Protein AF-A0A819T288-F1 (afdb_monomer)

pLDDT: mean 83.58, std 16.99, range [37.66, 98.81]

Solvent-accessible surface area (backbone atoms only — not comparable to full-atom values): 17206 Å² total; per-residue (Å²): 143,82,81,86,79,80,58,72,67,62,56,54,52,53,54,52,52,58,58,55,61,63,71,63,67,67,74,59,38,59,56,54,31,31,38,20,27,45,72,37,27,33,70,56,24,42,56,50,35,44,75,40,56,23,21,17,42,27,29,24,34,26,54,44,95,80,30,41,81,60,32,18,32,74,36,84,85,49,68,33,71,72,62,78,62,86,74,23,45,34,66,39,55,23,77,36,36,34,50,55,84,56,18,39,30,54,46,62,66,47,40,34,49,58,19,66,49,79,59,47,19,34,39,35,39,40,35,63,70,59,58,88,53,52,90,41,28,35,57,18,16,31,40,52,42,56,48,39,51,64,35,20,46,72,51,61,39,69,33,37,34,34,50,31,32,47,48,74,84,40,43,53,22,56,54,18,24,53,62,38,30,74,73,40,98,59,33,92,32,62,44,76,52,69,79,56,58,80,89,67,56,89,79,69,66,100,61,88,72,59,86,49,66,47,75,79,50,75,46,70,70,58,48,51,52,44,49,72,73,58,46,36,26,40,30,14,45,29,38,50,56,51,44,50,52,41,52,74,65,66,40,42,71,37,39,55,85,55,76,61,56,87,43,32,35,37,44,60,53,98,69,23,25,36,53,69,35,36,21,31,62,48,20,11,28,21,32,39,57,37,8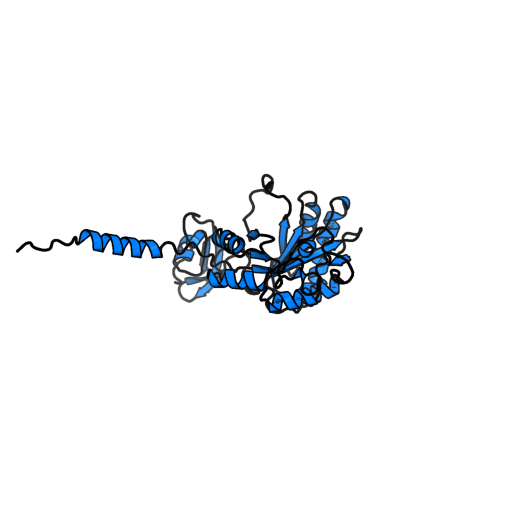4,94,69,74,39,43,47,53,40,73,37,78,36,64,66,87,40,65,40,14,53,32,20,45,63,46,68,70,24,36,59,55,23,69,35,48,70,55,44,107

Sequence (330 aa):
MRHQQLNIVTFLWFSIQLLLMNELEAAKTKDPFYVIAHMANNHETLDWAVSQGANGIESDFQFNNDGYPSVIEHGWPCDCSVNTYKDSICRHGLDRKCSGPKARNDPTAHVRHVAQLKGVALFIIDSKIKAKLGNRLVKAGKKIISFLDKNLFKYGYKGKVIIGCSKVDTFEYIKGAVIAANNSANKDHYFFTFDGEGDDYKNIINGEHGMTYIWTLDKESSMKDYINRGVQGTITNRIALAKRVAVSMGVSMANVSTPPVDKCDCDCHKGGCTISWPAPSKKACKCRYKDLMWTCEASLVDCDVSLPKCLNPDASKEAYQLGQGDCDGY

Organism: NCBI:txid433720

Mean predicted aligned error: 12.44 Å

Nearest PDB structures (foldseek):
  3rlh-assembly1_A  TM=7.949E-01  e=1.568E-13  Loxosceles intermedia
  4rw5-assembly1_A  TM=7.942E-01  e=5.453E-13  Loxosceles intermedia
  3ch0-assembly1_A  TM=6.670E-01  e=1.399E-03  Cytophaga hutchinsonii ATCC 33406
  5mac-assembly1_A  TM=5.278E-01  e=1.841E+00  Methanococcoides burtonii

InterPro domains:
  IPR017946 PLC-like phosphodiesterase, TIM beta/alpha-barrel domain superfamily [G3DSA:3.20.20.190] (29-203)
  IPR017946 PLC-like phosphodiesterase, TIM beta/alpha-barrel domain superfamily [G3DSA:3.20.20.190] (204-265)
  IPR017946 PLC-like phosphodiesterase, TIM beta/alpha-barrel domain superfamily [SSF51695] (34-245)

Secondary structure (DSSP, 8-state):
-------HHHHHHHHHHHHHTTTT------SPBEEEETT--SHHHHHHHHHTT-SEEEEEEEE-TTS-EEEE---SS-GGGT---TTSGGGTTSTT-SSSTTT-B-HHHHHHHHHH-TT--EEEEEE---GGGGGGHHHHHHHHHHHHHHHTGGGT--SEEEEEES-GGGHHHHHHHHHHHTTSTTGGGEEEEE-S-TT--TTS-S------EE-----HHHHHHHHHTT-SEEEES-HHHHHHHHHHTTPPBP-TTPPPTT--EEEEETTEEEEEEPPPTTEEEEEEEETTTTEEEEEEEE--TTSHHHHS--SSHHHHHHHT---TT-

Structure (mmCIF, N/CA/C/O backbone):
data_AF-A0A819T288-F1
#
_entry.id   AF-A0A819T288-F1
#
loop_
_atom_site.group_PDB
_atom_site.id
_atom_site.type_symbol
_atom_site.label_atom_id
_atom_site.label_alt_id
_atom_site.label_comp_id
_atom_site.label_asym_id
_atom_site.label_entity_id
_atom_site.label_seq_id
_atom_site.pdbx_PDB_ins_code
_atom_site.Cartn_x
_atom_site.Cartn_y
_atom_site.Cartn_z
_atom_site.occupancy
_atom_site.B_iso_or_equiv
_atom_site.auth_seq_id
_atom_site.auth_comp_id
_atom_site.auth_asym_id
_atom_site.auth_atom_id
_atom_site.pdbx_PDB_model_num
ATOM 1 N N . MET A 1 1 ? -6.954 -13.898 75.882 1.00 40.91 1 MET A N 1
ATOM 2 C CA . MET A 1 1 ? -7.910 -13.007 75.191 1.00 40.91 1 MET A CA 1
ATOM 3 C C . MET A 1 1 ? -7.171 -11.767 74.697 1.00 40.91 1 MET A C 1
ATOM 5 O O . MET A 1 1 ? -6.941 -10.852 75.473 1.00 40.91 1 MET A O 1
ATOM 9 N N . ARG A 1 2 ? -6.723 -11.756 73.438 1.00 37.66 2 ARG A N 1
ATOM 10 C CA . ARG A 1 2 ? -6.282 -10.541 72.736 1.00 37.66 2 ARG A CA 1
ATOM 11 C C . ARG A 1 2 ? -7.004 -10.553 71.398 1.00 37.66 2 ARG A C 1
ATOM 13 O O . ARG A 1 2 ? -6.753 -11.424 70.572 1.00 37.66 2 ARG A O 1
ATOM 20 N N . HIS A 1 3 ? -7.998 -9.680 71.295 1.00 40.97 3 HIS A N 1
ATOM 21 C CA . HIS A 1 3 ? -8.909 -9.606 70.169 1.00 40.97 3 HIS A CA 1
ATOM 22 C C . HIS A 1 3 ? -8.190 -9.159 68.899 1.00 40.97 3 HIS A C 1
ATOM 24 O O . HIS A 1 3 ? -7.376 -8.237 68.907 1.00 40.97 3 HIS A O 1
ATOM 30 N N . GLN A 1 4 ? -8.555 -9.842 67.820 1.00 48.66 4 GLN A N 1
ATOM 31 C CA . GLN A 1 4 ? -8.340 -9.467 66.435 1.00 48.66 4 GLN A CA 1
ATOM 32 C C . GLN A 1 4 ? -8.847 -8.040 66.186 1.00 48.66 4 GLN A C 1
ATOM 34 O O . GLN A 1 4 ? -10.040 -7.772 66.289 1.00 48.66 4 GLN A O 1
ATOM 39 N N . GLN A 1 5 ? -7.948 -7.150 65.784 1.00 47.88 5 GLN A N 1
ATOM 40 C CA . GLN A 1 5 ? -8.282 -6.048 64.887 1.00 47.88 5 GLN A CA 1
ATOM 41 C C . GLN A 1 5 ? -7.414 -6.216 63.644 1.00 47.88 5 GLN A C 1
ATOM 43 O O . GLN A 1 5 ? -6.392 -5.559 63.469 1.00 47.88 5 GLN A O 1
ATOM 48 N N . LEU A 1 6 ? -7.788 -7.185 62.803 1.00 43.25 6 LEU A N 1
ATOM 49 C CA . LEU A 1 6 ? -7.248 -7.267 61.453 1.00 43.25 6 LEU A CA 1
ATOM 50 C C . LEU A 1 6 ? -7.982 -6.224 60.601 1.00 43.25 6 LEU A C 1
ATOM 52 O O . LEU A 1 6 ? -9.108 -6.422 60.159 1.00 43.25 6 LEU A O 1
ATOM 56 N N . ASN A 1 7 ? -7.326 -5.075 60.490 1.00 47.00 7 ASN A N 1
ATOM 57 C CA . ASN A 1 7 ? -7.478 -3.992 59.526 1.00 47.00 7 ASN A CA 1
ATOM 58 C C . ASN A 1 7 ? -8.480 -4.209 58.368 1.00 47.00 7 ASN A C 1
ATOM 60 O O . ASN A 1 7 ? -8.134 -4.717 57.303 1.00 47.00 7 ASN A O 1
ATOM 64 N N . ILE A 1 8 ? -9.681 -3.645 58.520 1.00 52.22 8 ILE A N 1
ATOM 65 C CA . ILE A 1 8 ? -10.629 -3.381 57.418 1.00 52.22 8 ILE A CA 1
ATOM 66 C C . ILE A 1 8 ? -9.999 -2.457 56.348 1.00 52.22 8 ILE A C 1
ATOM 68 O O . ILE A 1 8 ? -10.344 -2.519 55.171 1.00 52.22 8 ILE A O 1
ATOM 72 N N . VAL A 1 9 ? -9.002 -1.652 56.731 1.00 51.84 9 VAL A N 1
ATOM 73 C CA . VAL A 1 9 ? -8.308 -0.704 55.843 1.00 51.84 9 VAL A CA 1
ATOM 74 C C . VAL A 1 9 ? -7.440 -1.406 54.788 1.00 51.84 9 VAL A C 1
ATOM 76 O O . VAL A 1 9 ? -7.328 -0.914 53.669 1.00 51.84 9 VAL A O 1
ATOM 79 N N . THR A 1 10 ? -6.868 -2.580 55.083 1.00 49.25 10 THR A N 1
ATOM 80 C CA . THR A 1 10 ? -5.981 -3.282 54.133 1.00 49.25 10 THR A CA 1
ATOM 81 C C . THR A 1 10 ? -6.757 -4.018 53.041 1.00 49.25 10 THR A C 1
ATOM 83 O O . THR A 1 10 ? -6.265 -4.140 51.922 1.00 49.25 10 THR A O 1
ATOM 86 N N . PHE A 1 11 ? -7.987 -4.457 53.332 1.00 48.59 11 PHE A N 1
ATOM 87 C CA . PHE A 1 11 ? -8.861 -5.086 52.338 1.00 48.59 11 PHE A CA 1
ATOM 88 C C . PHE A 1 11 ? -9.432 -4.067 51.347 1.00 48.59 11 PHE A C 1
ATOM 90 O O . PHE A 1 11 ? -9.422 -4.337 50.149 1.00 48.59 11 PHE A O 1
ATOM 97 N N . LEU A 1 12 ? -9.837 -2.876 51.813 1.00 44.94 12 LEU A N 1
ATOM 98 C CA . LEU A 1 12 ? -10.323 -1.814 50.922 1.00 44.94 12 LEU A CA 1
ATOM 99 C C . LEU A 1 12 ? -9.237 -1.307 49.961 1.00 44.94 12 LEU A C 1
ATOM 101 O O . LEU A 1 12 ? -9.535 -1.061 48.793 1.00 44.94 12 LEU A O 1
ATOM 105 N N . TRP A 1 13 ? -7.982 -1.221 50.414 1.00 44.38 13 TRP A N 1
ATOM 106 C CA . TRP A 1 13 ? -6.851 -0.823 49.567 1.00 44.38 13 TRP A CA 1
ATOM 107 C C . TRP A 1 13 ? -6.574 -1.837 48.448 1.00 44.38 13 TRP A C 1
ATOM 109 O O . TRP A 1 13 ? -6.395 -1.440 47.300 1.00 44.38 13 TRP A O 1
ATOM 119 N N . PHE A 1 14 ? -6.649 -3.141 48.739 1.00 42.78 14 PHE A N 1
ATOM 120 C CA . PHE A 1 14 ? -6.472 -4.186 47.723 1.00 42.78 14 PHE A CA 1
ATOM 121 C C . PHE A 1 14 ? -7.604 -4.214 46.686 1.00 42.78 14 PHE A C 1
ATOM 123 O O . PHE A 1 14 ? -7.335 -4.406 45.502 1.00 42.78 14 PHE A O 1
ATOM 130 N N . SER A 1 15 ? -8.855 -3.970 47.086 1.00 47.09 15 SER A N 1
ATOM 131 C CA . SER A 1 15 ? -9.976 -3.884 46.137 1.00 47.09 15 SER A CA 1
ATOM 132 C C . SER A 1 15 ? -9.937 -2.623 45.267 1.00 47.09 15 SER A C 1
ATOM 134 O O . SER A 1 15 ? -10.289 -2.700 44.094 1.00 47.09 15 SER A O 1
ATOM 136 N N . ILE A 1 16 ? -9.450 -1.489 45.786 1.00 43.81 16 ILE A N 1
ATOM 137 C CA . ILE A 1 16 ? -9.282 -0.254 44.998 1.00 43.81 16 ILE A CA 1
ATOM 138 C C . ILE A 1 16 ? -8.108 -0.390 44.016 1.00 43.81 16 ILE A C 1
ATOM 140 O O . ILE A 1 16 ? -8.209 0.068 42.881 1.00 43.81 16 ILE A O 1
ATOM 144 N N . GLN A 1 17 ? -7.034 -1.095 44.389 1.00 44.50 17 GLN A N 1
ATOM 145 C CA . GLN A 1 17 ? -5.929 -1.381 43.468 1.00 44.50 17 GLN A CA 1
ATOM 146 C C . GLN A 1 17 ? -6.333 -2.370 42.363 1.00 44.50 17 GLN A C 1
ATOM 148 O O . GLN A 1 17 ? -5.917 -2.200 41.222 1.00 44.50 17 GLN A O 1
ATOM 153 N N . LEU A 1 18 ? -7.190 -3.355 42.662 1.00 41.22 18 LEU A N 1
ATOM 154 C CA . LEU A 1 18 ? -7.714 -4.290 41.659 1.00 41.22 18 LEU A CA 1
ATOM 155 C C . LEU A 1 18 ? -8.741 -3.629 40.716 1.00 41.22 18 LEU A C 1
ATOM 157 O O . LEU A 1 18 ? -8.817 -3.999 39.549 1.00 41.22 18 LEU A O 1
ATOM 161 N N . LEU A 1 19 ? -9.479 -2.618 41.191 1.00 41.50 19 LEU A N 1
ATOM 162 C CA . LEU A 1 19 ? -10.352 -1.777 40.360 1.00 41.50 19 LEU A CA 1
ATOM 163 C C . LEU A 1 19 ? -9.558 -0.798 39.474 1.00 41.50 19 LEU A C 1
ATOM 165 O O . LEU A 1 19 ? -9.947 -0.576 38.333 1.00 41.50 19 LEU A O 1
ATOM 169 N N . LEU A 1 20 ? -8.409 -0.291 39.937 1.00 39.66 20 LEU A N 1
ATOM 170 C CA . LEU A 1 20 ? -7.514 0.571 39.146 1.00 39.66 20 LEU A CA 1
ATOM 171 C C . LEU A 1 20 ? -6.664 -0.192 38.114 1.00 39.66 20 LEU A C 1
ATOM 173 O O . LEU A 1 20 ? -6.220 0.399 37.133 1.00 39.66 20 LEU A O 1
ATOM 177 N N . MET A 1 21 ? -6.454 -1.503 38.279 1.00 43.16 21 MET A N 1
ATOM 178 C CA . MET A 1 21 ? -5.764 -2.316 37.264 1.00 43.16 21 MET A CA 1
ATOM 179 C C . MET A 1 21 ? -6.641 -2.664 36.051 1.00 43.16 21 MET A C 1
ATOM 181 O O . MET A 1 21 ? -6.099 -3.102 35.039 1.00 43.16 21 MET A O 1
ATOM 185 N N . ASN A 1 22 ? -7.953 -2.410 36.107 1.00 39.34 22 ASN A N 1
ATOM 186 C CA . ASN A 1 22 ? -8.841 -2.535 34.946 1.00 39.34 22 ASN A CA 1
ATOM 187 C C . ASN A 1 22 ? -8.906 -1.260 34.082 1.00 39.34 22 ASN A C 1
ATOM 189 O O . ASN A 1 22 ? -9.397 -1.326 32.961 1.00 39.34 22 ASN A O 1
ATOM 193 N N . GLU A 1 23 ? -8.376 -0.121 34.543 1.00 41.75 23 GLU A N 1
ATOM 194 C CA . GLU A 1 23 ? -8.320 1.121 33.745 1.00 41.75 23 GLU A CA 1
ATOM 195 C C . GLU A 1 23 ? -7.015 1.288 32.947 1.00 41.75 23 GLU A C 1
ATOM 197 O O . GLU A 1 23 ? -6.866 2.218 32.160 1.00 41.75 23 GLU A O 1
ATOM 202 N N . LEU A 1 24 ? -6.086 0.337 33.078 1.00 37.91 24 LEU A N 1
ATOM 203 C CA . LEU A 1 24 ? -4.942 0.165 32.181 1.00 37.91 24 LEU A CA 1
ATOM 204 C C . LEU A 1 24 ? -5.204 -0.952 31.159 1.00 37.91 24 LEU A C 1
ATOM 206 O O . LEU A 1 24 ? -4.285 -1.644 30.720 1.00 37.91 24 LEU A O 1
ATOM 210 N N . GLU A 1 25 ? -6.446 -1.090 30.689 1.00 44.09 25 GLU A N 1
ATOM 211 C CA . GLU A 1 25 ? -6.635 -1.434 29.282 1.00 44.09 25 GLU A CA 1
ATOM 212 C C . GLU A 1 25 ? -6.095 -0.255 28.474 1.00 44.09 25 GLU A C 1
ATOM 214 O O . GLU A 1 25 ? -6.824 0.660 28.104 1.00 44.09 25 GLU A O 1
ATOM 219 N N . ALA A 1 26 ? -4.774 -0.241 28.283 1.00 40.97 26 ALA A N 1
ATOM 220 C CA . ALA A 1 26 ? -4.087 0.694 27.417 1.00 40.97 26 ALA A CA 1
ATOM 221 C C . ALA A 1 26 ? -4.855 0.754 26.103 1.00 40.97 26 ALA A C 1
ATOM 223 O O . ALA A 1 26 ? -4.781 -0.214 25.356 1.00 40.97 26 ALA A O 1
ATOM 224 N N . ALA A 1 27 ? -5.631 1.828 25.909 1.00 40.56 27 ALA A N 1
ATOM 225 C CA . ALA A 1 27 ? -6.032 2.429 24.645 1.00 40.56 27 ALA A CA 1
ATOM 226 C C . ALA A 1 27 ? -5.753 1.519 23.437 1.00 40.56 27 ALA A C 1
ATOM 228 O O . ALA A 1 27 ? -4.882 1.808 22.619 1.00 40.56 27 ALA A O 1
ATOM 229 N N . LYS A 1 28 ? -6.429 0.364 23.363 1.00 43.50 28 LYS A N 1
ATOM 230 C CA . LYS A 1 28 ? -6.250 -0.554 22.244 1.00 43.50 28 LYS A CA 1
ATOM 231 C C . LYS A 1 28 ? -6.944 0.140 21.099 1.00 43.50 28 LYS A C 1
ATOM 233 O O . LYS A 1 28 ? -8.167 0.291 21.134 1.00 43.50 28 LYS A O 1
ATOM 238 N N . THR A 1 29 ? -6.167 0.613 20.135 1.00 44.34 29 THR A N 1
ATOM 239 C CA . THR A 1 29 ? -6.707 1.204 18.921 1.00 44.34 29 THR A CA 1
ATOM 240 C C . THR A 1 29 ? -7.719 0.223 18.335 1.00 44.34 29 THR A C 1
ATOM 242 O O . THR A 1 29 ? -7.407 -0.910 17.967 1.00 44.34 29 THR A O 1
ATOM 245 N N . LYS A 1 30 ? -8.990 0.640 18.329 1.00 51.59 30 LYS A N 1
ATOM 246 C CA . LYS A 1 30 ? -10.041 -0.012 17.540 1.00 51.59 30 LYS A CA 1
ATOM 247 C C . LYS A 1 30 ? -9.871 0.289 16.051 1.00 51.59 30 LYS A C 1
ATOM 249 O O . LYS A 1 30 ? -10.584 -0.294 15.236 1.00 51.59 30 LYS A O 1
ATOM 254 N N . ASP A 1 31 ? -8.900 1.139 15.708 1.00 61.00 31 ASP A N 1
ATOM 255 C CA . ASP A 1 31 ? -8.489 1.378 14.340 1.00 61.00 31 ASP A CA 1
ATOM 256 C C . ASP A 1 31 ? -8.051 0.056 13.685 1.00 61.00 31 ASP A C 1
ATOM 258 O O . ASP A 1 31 ? -7.205 -0.669 14.218 1.00 61.00 31 ASP A O 1
ATOM 262 N N . PRO A 1 32 ? -8.620 -0.279 12.522 1.00 80.50 32 PRO A N 1
ATOM 263 C CA . PRO A 1 32 ? -8.260 -1.475 11.783 1.00 80.50 32 PRO A CA 1
ATOM 264 C C . PRO A 1 32 ? -6.770 -1.483 11.413 1.00 80.50 32 PRO A C 1
ATOM 266 O O . PRO A 1 32 ? -6.281 -0.605 10.703 1.00 80.50 32 PRO A O 1
ATOM 269 N N . PHE A 1 33 ? -6.066 -2.514 11.875 1.00 89.44 33 PHE A N 1
ATOM 270 C CA . PHE A 1 33 ? -4.622 -2.666 11.766 1.00 89.44 33 PHE A CA 1
ATOM 271 C C . PHE A 1 33 ? -4.201 -3.356 10.462 1.00 89.44 33 PHE A C 1
ATOM 273 O O . PHE A 1 33 ? -4.783 -4.374 10.058 1.00 89.44 33 PHE A O 1
ATOM 280 N N . TYR A 1 34 ? -3.147 -2.845 9.826 1.00 95.38 34 TYR A N 1
ATOM 281 C CA . TYR A 1 34 ? -2.556 -3.422 8.619 1.00 95.38 34 TYR A CA 1
ATOM 282 C C . TYR A 1 34 ? -1.258 -4.174 8.934 1.00 95.38 34 TYR A C 1
ATOM 284 O O . TYR A 1 34 ? -0.259 -3.599 9.361 1.00 95.38 34 TYR A O 1
ATOM 292 N N . VAL A 1 35 ? -1.245 -5.473 8.652 1.00 97.81 35 VAL A N 1
ATOM 293 C CA . VAL A 1 35 ? -0.023 -6.267 8.512 1.00 97.81 35 VAL A CA 1
ATOM 294 C C . VAL A 1 35 ? 0.386 -6.201 7.049 1.00 97.81 35 VAL A C 1
ATOM 296 O O . VAL A 1 35 ? -0.257 -6.813 6.189 1.00 97.81 35 VAL A O 1
ATOM 299 N N . ILE A 1 36 ? 1.436 -5.430 6.782 1.00 98.38 36 ILE A N 1
ATOM 300 C CA . ILE A 1 36 ? 1.871 -5.079 5.436 1.00 98.38 36 ILE A CA 1
ATOM 301 C C . ILE A 1 36 ? 3.093 -5.924 5.074 1.00 98.38 36 ILE A C 1
ATOM 303 O O . ILE A 1 36 ? 4.110 -5.908 5.770 1.00 98.38 36 ILE A O 1
ATOM 307 N N . ALA A 1 37 ? 2.984 -6.693 3.996 1.00 98.06 37 ALA A N 1
ATOM 308 C CA . ALA A 1 37 ? 4.087 -7.505 3.504 1.00 98.06 37 ALA A CA 1
ATOM 309 C C . ALA A 1 37 ? 5.135 -6.626 2.812 1.00 98.06 37 ALA A C 1
ATOM 311 O O . ALA A 1 37 ? 4.812 -5.950 1.839 1.00 98.06 37 ALA A O 1
ATOM 312 N N . HIS A 1 38 ? 6.366 -6.653 3.320 1.00 96.75 38 HIS A N 1
ATOM 313 C CA . HIS A 1 38 ? 7.499 -5.899 2.783 1.00 96.75 38 HIS A CA 1
ATOM 314 C C . HIS A 1 38 ? 8.062 -6.534 1.507 1.00 96.75 38 HIS A C 1
ATOM 316 O O . HIS A 1 38 ? 8.215 -7.758 1.454 1.00 96.75 38 HIS A O 1
ATOM 322 N N . MET A 1 39 ? 8.432 -5.718 0.518 1.00 94.81 39 MET A N 1
ATOM 323 C CA . MET A 1 39 ? 9.099 -6.134 -0.719 1.00 94.81 39 MET A CA 1
ATOM 324 C C . MET A 1 39 ? 8.381 -7.277 -1.446 1.00 94.81 39 MET A C 1
ATOM 326 O O . MET A 1 39 ? 9.020 -8.155 -2.043 1.00 94.81 39 MET A O 1
ATOM 330 N N . ALA A 1 40 ? 7.051 -7.314 -1.394 1.00 96.50 40 ALA A N 1
ATOM 331 C CA . ALA A 1 40 ? 6.263 -8.379 -1.997 1.00 96.50 40 ALA A CA 1
ATOM 332 C C . ALA A 1 40 ? 6.186 -8.169 -3.517 1.00 96.50 40 ALA A C 1
ATOM 334 O O . ALA A 1 40 ? 5.153 -7.795 -4.049 1.00 96.50 40 ALA A O 1
ATOM 335 N N . ASN A 1 41 ? 7.311 -8.371 -4.207 1.00 96.25 41 ASN A N 1
ATOM 336 C CA . ASN A 1 41 ? 7.576 -7.897 -5.567 1.00 96.25 41 ASN A CA 1
ATOM 337 C C . ASN A 1 41 ? 7.238 -8.901 -6.680 1.00 96.25 41 ASN A C 1
ATOM 339 O O . ASN A 1 41 ? 7.231 -8.549 -7.863 1.00 96.25 41 ASN A O 1
ATOM 343 N N . ASN A 1 42 ? 6.916 -10.150 -6.347 1.00 94.25 42 ASN A N 1
ATOM 344 C CA . ASN A 1 42 ? 6.536 -11.177 -7.319 1.00 94.25 42 ASN A CA 1
ATOM 345 C C . ASN A 1 42 ? 5.301 -11.976 -6.869 1.00 94.25 42 ASN A C 1
ATOM 347 O O . ASN A 1 42 ? 4.867 -11.889 -5.723 1.00 94.25 42 ASN A O 1
ATOM 351 N N . HIS A 1 43 ? 4.714 -12.758 -7.776 1.00 95.19 43 HIS A N 1
ATOM 352 C CA . HIS A 1 43 ? 3.480 -13.498 -7.478 1.00 95.19 43 HIS A CA 1
ATOM 353 C C . HIS A 1 43 ? 3.650 -14.509 -6.337 1.00 95.19 43 HIS A C 1
ATOM 355 O O . HIS A 1 43 ? 2.782 -14.588 -5.477 1.00 95.19 43 HIS A O 1
ATOM 361 N N . GLU A 1 44 ? 4.795 -15.193 -6.255 1.00 94.50 44 GLU A N 1
ATOM 362 C CA . GLU A 1 44 ? 5.071 -16.147 -5.172 1.00 94.50 44 GLU A CA 1
ATOM 363 C C . GLU A 1 44 ? 5.119 -15.454 -3.800 1.00 94.50 44 GLU A C 1
ATOM 365 O O . GLU A 1 44 ? 4.519 -15.938 -2.841 1.00 94.50 44 GLU A O 1
ATOM 370 N N . THR A 1 45 ? 5.765 -14.286 -3.705 1.00 95.19 45 THR A N 1
ATOM 371 C CA . THR A 1 45 ? 5.796 -13.479 -2.475 1.00 95.19 45 THR A CA 1
ATOM 372 C C . THR A 1 45 ? 4.414 -12.975 -2.085 1.00 95.19 45 THR A C 1
ATOM 374 O O . THR A 1 45 ? 4.087 -12.979 -0.901 1.00 95.19 45 THR A O 1
ATOM 377 N N . LEU A 1 46 ? 3.595 -12.573 -3.063 1.00 97.00 46 LEU A N 1
ATOM 378 C CA . LEU A 1 46 ? 2.234 -12.091 -2.837 1.00 97.00 46 LEU A CA 1
ATOM 379 C C . LEU A 1 46 ? 1.338 -13.205 -2.286 1.00 97.00 46 LEU A C 1
ATOM 381 O O . LEU A 1 46 ? 0.709 -13.033 -1.240 1.00 97.00 46 LEU A O 1
ATOM 385 N N . ASP A 1 47 ? 1.322 -14.358 -2.956 1.00 96.56 47 ASP A N 1
ATOM 386 C CA . ASP A 1 47 ? 0.517 -15.514 -2.554 1.00 96.56 47 ASP A CA 1
ATOM 387 C C . ASP A 1 47 ? 0.942 -16.016 -1.176 1.00 96.56 47 ASP A C 1
ATOM 389 O O . ASP A 1 47 ? 0.108 -16.259 -0.295 1.00 96.56 47 ASP A O 1
ATOM 393 N N . TRP A 1 48 ? 2.255 -16.109 -0.954 1.00 96.44 48 TRP A N 1
ATOM 394 C CA . TRP A 1 48 ? 2.795 -16.493 0.338 1.00 96.44 48 TRP A CA 1
ATOM 395 C C . TRP A 1 48 ? 2.403 -15.489 1.425 1.00 96.44 48 TRP A C 1
ATOM 397 O O . TRP A 1 48 ? 1.860 -15.899 2.450 1.00 96.44 48 TRP A O 1
ATOM 407 N N . ALA A 1 49 ? 2.595 -14.187 1.209 1.00 97.69 49 ALA A N 1
ATOM 408 C CA . ALA A 1 49 ? 2.269 -13.157 2.192 1.00 97.69 49 ALA A CA 1
ATOM 409 C C . ALA A 1 49 ? 0.790 -13.189 2.604 1.00 97.69 49 ALA A C 1
ATOM 411 O O . ALA A 1 49 ? 0.479 -13.195 3.799 1.00 97.69 49 ALA A O 1
ATOM 412 N N . VAL A 1 50 ? -0.127 -13.280 1.637 1.00 97.19 50 VAL A N 1
ATOM 413 C CA . VAL A 1 50 ? -1.566 -13.394 1.920 1.00 97.19 50 VAL A CA 1
ATOM 414 C C . VAL A 1 50 ? -1.870 -14.692 2.673 1.00 97.19 50 VAL A C 1
ATOM 416 O O . VAL A 1 50 ? -2.621 -14.662 3.650 1.00 97.19 50 VAL A O 1
ATOM 419 N N . SER A 1 51 ? -1.227 -15.814 2.323 1.00 96.50 51 SER A N 1
ATOM 420 C CA . SER A 1 51 ? -1.376 -17.081 3.065 1.00 96.50 51 SER A CA 1
ATOM 421 C C . SER A 1 51 ? -0.909 -16.984 4.526 1.00 96.50 51 SER A C 1
ATOM 423 O O . SER A 1 51 ? -1.480 -17.629 5.405 1.00 96.50 51 SER A O 1
ATOM 425 N N . GLN A 1 52 ? 0.089 -16.139 4.807 1.00 97.31 52 GLN A N 1
ATOM 426 C CA . GLN A 1 52 ? 0.563 -15.853 6.164 1.00 97.31 52 GLN A CA 1
ATOM 427 C C . GLN A 1 52 ? -0.337 -14.854 6.913 1.00 97.31 52 GLN A C 1
ATOM 429 O O . GLN A 1 52 ? -0.181 -14.652 8.120 1.00 97.31 52 GLN A O 1
ATOM 434 N N . GLY A 1 53 ? -1.317 -14.265 6.224 1.00 96.56 53 GLY A N 1
ATOM 435 C CA . GLY A 1 53 ? -2.320 -13.375 6.790 1.00 96.56 53 GLY A CA 1
ATOM 436 C C . GLY A 1 53 ? -2.020 -11.888 6.636 1.00 96.56 53 GLY A C 1
ATOM 437 O O . GLY A 1 53 ? -2.547 -11.105 7.428 1.00 96.56 53 GLY A O 1
ATOM 438 N N . ALA A 1 54 ? -1.207 -11.500 5.651 1.00 98.06 54 ALA A N 1
ATOM 439 C CA . ALA A 1 54 ? -1.099 -10.104 5.249 1.00 98.06 54 ALA A CA 1
ATOM 440 C C . ALA A 1 54 ? -2.460 -9.589 4.756 1.00 98.06 54 ALA A C 1
ATOM 442 O O . ALA A 1 54 ? -3.140 -10.250 3.971 1.00 98.06 54 ALA A O 1
ATOM 443 N N . ASN A 1 55 ? -2.837 -8.397 5.208 1.00 97.56 55 ASN A N 1
ATOM 444 C CA . ASN A 1 55 ? -3.971 -7.626 4.687 1.00 97.56 55 ASN A CA 1
ATOM 445 C C . ASN A 1 55 ? -3.512 -6.299 4.056 1.00 97.56 55 ASN A C 1
ATOM 447 O O . ASN A 1 55 ? -4.338 -5.540 3.549 1.00 97.56 55 ASN A O 1
ATOM 451 N N . GLY A 1 56 ? -2.205 -6.031 4.057 1.00 98.12 56 GLY A N 1
ATOM 452 C CA . GLY A 1 56 ? -1.557 -4.994 3.273 1.00 98.12 56 GLY A CA 1
ATOM 453 C C . GLY A 1 56 ? -0.374 -5.559 2.487 1.00 98.12 56 GLY A C 1
ATOM 454 O O . GLY A 1 56 ? 0.255 -6.529 2.910 1.00 98.12 56 GLY A O 1
ATOM 455 N N . ILE A 1 57 ? -0.058 -4.941 1.357 1.00 98.44 57 ILE A N 1
ATOM 456 C CA . ILE A 1 57 ? 1.083 -5.279 0.500 1.00 98.44 57 ILE A CA 1
ATOM 457 C C . ILE A 1 57 ? 1.883 -4.003 0.246 1.00 98.44 57 ILE A C 1
ATOM 459 O O . ILE A 1 57 ? 1.281 -2.962 0.006 1.00 98.44 57 ILE A O 1
ATOM 463 N N . GLU A 1 58 ? 3.206 -4.079 0.271 1.00 98.31 58 GLU A N 1
ATOM 464 C CA . GLU A 1 58 ? 4.104 -3.063 -0.277 1.00 98.31 58 GLU A CA 1
ATOM 465 C C . GLU A 1 58 ? 4.906 -3.684 -1.431 1.00 98.31 58 GLU A C 1
ATOM 467 O O . GLU A 1 58 ? 5.287 -4.861 -1.388 1.00 98.31 58 GLU A O 1
ATOM 472 N N . SER A 1 59 ? 5.077 -2.921 -2.509 1.00 98.06 59 SER A N 1
ATOM 473 C CA . SER A 1 59 ? 5.897 -3.333 -3.646 1.00 98.06 59 SER A CA 1
ATOM 474 C C . SER A 1 59 ? 6.659 -2.160 -4.244 1.00 98.06 59 SER A C 1
ATOM 476 O O . SER A 1 59 ? 6.136 -1.050 -4.371 1.00 98.06 59 SER A O 1
ATOM 478 N N . ASP A 1 60 ? 7.857 -2.466 -4.729 1.00 97.56 60 ASP A N 1
ATOM 479 C CA . ASP A 1 60 ? 8.833 -1.508 -5.222 1.00 97.56 60 ASP A CA 1
ATOM 480 C C . ASP A 1 60 ? 8.667 -1.248 -6.721 1.00 97.56 60 ASP A C 1
ATOM 482 O O . ASP A 1 60 ? 9.027 -2.074 -7.564 1.00 97.56 60 ASP A O 1
ATOM 486 N N . PHE A 1 61 ? 8.176 -0.069 -7.087 1.00 97.88 61 PHE A N 1
ATOM 487 C CA . PHE A 1 61 ? 7.971 0.326 -8.476 1.00 97.88 61 PHE A CA 1
ATOM 488 C C . PHE A 1 61 ? 9.167 1.115 -9.000 1.00 97.88 61 PHE A C 1
ATOM 490 O O . PHE A 1 61 ? 9.420 2.254 -8.602 1.00 97.88 61 PHE A O 1
ATOM 497 N N . GLN A 1 62 ? 9.862 0.549 -9.982 1.00 96.56 62 GLN A N 1
ATOM 498 C CA . GLN A 1 62 ? 10.836 1.283 -10.780 1.00 96.56 62 GLN A CA 1
ATOM 499 C C . GLN A 1 62 ? 10.178 1.951 -11.983 1.00 96.56 62 GLN A C 1
ATOM 501 O O . GLN A 1 62 ? 9.219 1.442 -12.568 1.00 96.56 62 GLN A O 1
ATOM 506 N N . PHE A 1 63 ? 10.751 3.083 -12.388 1.00 96.12 63 PHE A N 1
ATOM 507 C CA . PHE A 1 63 ? 10.247 3.907 -13.479 1.00 96.12 63 PHE A CA 1
ATOM 508 C C . PHE A 1 63 ? 11.298 4.068 -14.571 1.00 96.12 63 PHE A C 1
ATOM 510 O O . PHE A 1 63 ? 12.480 4.296 -14.299 1.00 96.12 63 PHE A O 1
ATOM 517 N N . ASN A 1 64 ? 10.850 4.016 -15.823 1.00 94.88 64 ASN A N 1
ATOM 518 C CA . ASN A 1 64 ? 11.697 4.349 -16.961 1.00 94.88 64 ASN A CA 1
ATOM 519 C C . ASN A 1 64 ? 11.907 5.871 -17.090 1.00 94.88 64 ASN A C 1
ATOM 521 O O . ASN A 1 64 ? 11.327 6.681 -16.363 1.00 94.88 64 ASN A O 1
ATOM 525 N N . ASN A 1 65 ? 12.720 6.275 -18.068 1.00 93.62 65 ASN A N 1
ATOM 526 C CA . ASN A 1 65 ? 13.024 7.686 -18.324 1.00 93.62 65 ASN A CA 1
ATOM 527 C C . ASN A 1 65 ? 11.790 8.520 -18.715 1.00 93.62 65 ASN A C 1
ATOM 529 O O . ASN A 1 65 ? 11.811 9.741 -18.576 1.00 93.62 65 ASN A O 1
ATOM 533 N N . ASP A 1 66 ? 10.703 7.895 -19.163 1.00 92.31 66 ASP A N 1
ATOM 534 C CA . ASP A 1 66 ? 9.449 8.587 -19.460 1.00 92.31 66 ASP A CA 1
ATOM 535 C C . ASP A 1 66 ? 8.536 8.719 -18.236 1.00 92.31 66 ASP A C 1
ATOM 537 O O . ASP A 1 66 ? 7.430 9.262 -18.357 1.00 92.31 66 ASP A O 1
ATOM 541 N N . GLY A 1 67 ? 8.959 8.212 -17.075 1.00 94.69 67 GLY A N 1
ATOM 542 C CA . GLY A 1 67 ? 8.165 8.203 -15.853 1.00 94.69 67 GLY A CA 1
ATOM 543 C C . GLY A 1 67 ? 7.034 7.178 -15.874 1.00 94.69 67 GLY A C 1
ATOM 544 O O . GLY A 1 67 ? 6.001 7.405 -15.255 1.00 94.69 67 GLY A O 1
ATOM 545 N N . TYR A 1 68 ? 7.165 6.092 -16.634 1.00 96.75 68 TYR A N 1
ATOM 546 C CA . TYR A 1 68 ? 6.197 4.994 -16.636 1.00 96.75 68 TYR A CA 1
ATOM 547 C C . TYR A 1 68 ? 6.721 3.815 -15.796 1.00 96.75 68 TYR A C 1
ATOM 549 O O . TYR A 1 68 ? 7.922 3.532 -15.893 1.00 96.75 68 TYR A O 1
ATOM 557 N N . PRO A 1 69 ? 5.863 3.122 -15.015 1.00 97.38 69 PRO A N 1
ATOM 558 C CA . PRO A 1 69 ? 6.241 1.904 -14.300 1.00 97.38 69 PRO A CA 1
ATOM 559 C C . PRO A 1 69 ? 6.868 0.880 -15.242 1.00 97.38 69 PRO A C 1
ATOM 561 O O . PRO A 1 69 ? 6.239 0.455 -16.210 1.00 97.38 69 PRO A O 1
ATOM 564 N N . SER A 1 70 ? 8.116 0.504 -14.990 1.00 96.81 70 SER A N 1
ATOM 565 C CA . SER A 1 70 ? 8.871 -0.377 -15.884 1.00 96.81 70 SER A CA 1
ATOM 566 C C . SER A 1 70 ? 9.125 -1.751 -15.297 1.00 96.81 70 SER A C 1
ATOM 568 O O . SER A 1 70 ? 9.159 -2.724 -16.042 1.00 96.81 70 SER A O 1
ATOM 570 N N . VAL A 1 71 ? 9.338 -1.832 -13.985 1.00 97.12 71 VAL A N 1
ATOM 571 C CA . VAL A 1 71 ? 9.718 -3.066 -13.296 1.00 97.12 71 VAL A CA 1
ATOM 572 C C . VAL A 1 71 ? 9.243 -3.003 -11.844 1.00 97.12 71 VAL A C 1
ATOM 574 O O . VAL A 1 71 ? 9.332 -1.936 -11.241 1.00 97.12 71 VAL A O 1
ATOM 577 N N . ILE A 1 72 ? 8.793 -4.133 -11.291 1.00 97.38 72 ILE A N 1
ATOM 578 C CA . ILE A 1 72 ? 8.642 -4.316 -9.840 1.00 97.38 72 ILE A CA 1
ATOM 579 C C . ILE A 1 72 ? 9.914 -4.962 -9.296 1.00 97.38 72 ILE A C 1
ATOM 581 O O . ILE A 1 72 ? 10.198 -6.103 -9.660 1.00 97.38 72 ILE A O 1
ATOM 585 N N . GLU A 1 73 ? 10.716 -4.220 -8.534 1.00 94.94 73 GLU A N 1
ATOM 586 C CA . GLU A 1 73 ? 12.007 -4.658 -7.980 1.00 94.94 73 GLU A CA 1
ATOM 587 C C . GLU A 1 73 ? 12.594 -3.571 -7.065 1.00 94.94 73 GLU A C 1
ATOM 589 O O . GLU A 1 73 ? 12.771 -2.433 -7.505 1.00 94.94 73 GLU A O 1
ATOM 594 N N . HIS A 1 74 ? 13.013 -3.946 -5.853 1.00 92.62 74 HIS A N 1
ATOM 595 C CA . HIS A 1 74 ? 13.654 -3.038 -4.893 1.00 92.62 74 HIS A CA 1
ATOM 596 C C . HIS A 1 74 ? 15.017 -2.508 -5.370 1.00 92.62 74 HIS A C 1
ATOM 598 O O . HIS A 1 74 ? 15.264 -1.302 -5.411 1.00 92.62 74 HIS A O 1
ATOM 604 N N . GLY A 1 75 ? 15.930 -3.415 -5.737 1.00 87.62 75 GLY A N 1
ATOM 605 C CA . GLY A 1 75 ? 17.348 -3.103 -5.927 1.00 87.62 75 GLY A CA 1
ATOM 606 C C . GLY A 1 75 ? 18.175 -3.279 -4.647 1.00 87.62 75 GLY A C 1
ATOM 607 O O . GLY A 1 75 ? 17.655 -3.604 -3.585 1.00 87.62 75 GLY A O 1
ATOM 608 N N . TRP A 1 76 ? 19.495 -3.112 -4.745 1.00 80.50 76 TRP A N 1
ATOM 609 C CA . TRP A 1 76 ? 20.420 -3.286 -3.616 1.00 80.50 76 TRP A CA 1
ATOM 610 C C . TRP A 1 76 ? 20.812 -1.926 -3.015 1.00 80.50 76 TRP A C 1
ATOM 612 O O . TRP A 1 76 ? 21.053 -1.003 -3.800 1.00 80.50 76 TRP A O 1
ATOM 622 N N . PRO A 1 77 ? 20.947 -1.784 -1.679 1.00 85.88 77 PRO A N 1
ATOM 623 C CA . PRO A 1 77 ? 20.778 -2.785 -0.607 1.00 85.88 77 PRO A CA 1
ATOM 624 C C . PRO A 1 77 ? 19.312 -3.015 -0.188 1.00 85.88 77 PRO A C 1
ATOM 626 O O . PRO A 1 77 ? 18.466 -2.173 -0.458 1.00 85.88 77 PRO A O 1
ATOM 629 N N . CYS A 1 78 ? 19.015 -4.142 0.479 1.00 87.81 78 CYS A N 1
ATOM 630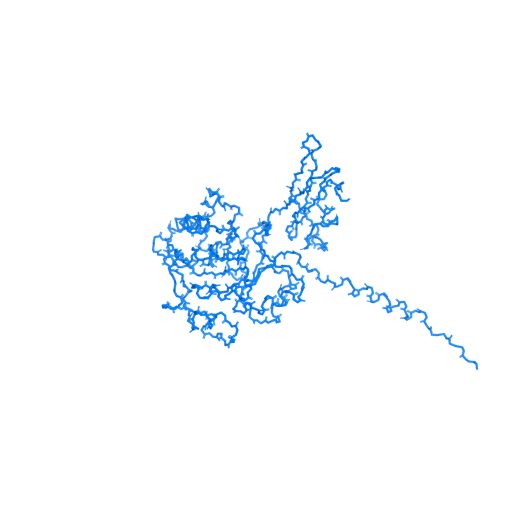 C CA . CYS A 1 78 ? 17.700 -4.416 1.088 1.00 87.81 78 CYS A CA 1
ATOM 631 C C . CYS A 1 78 ? 17.777 -5.419 2.259 1.00 87.81 78 CYS A C 1
ATOM 633 O O . CYS A 1 78 ? 18.752 -6.177 2.358 1.00 87.81 78 CYS A O 1
ATOM 635 N N . ASP A 1 79 ? 16.721 -5.503 3.078 1.00 84.06 79 ASP A N 1
ATOM 636 C CA . ASP A 1 79 ? 16.603 -6.424 4.222 1.00 84.06 79 ASP A CA 1
ATOM 637 C C . ASP A 1 79 ? 16.901 -7.879 3.863 1.00 84.06 79 ASP A C 1
ATOM 639 O O . ASP A 1 79 ? 17.611 -8.569 4.592 1.00 84.06 79 ASP A O 1
ATOM 643 N N . CYS A 1 80 ? 16.415 -8.359 2.718 1.00 83.56 80 CYS A N 1
ATOM 644 C CA . CYS A 1 80 ? 16.578 -9.755 2.318 1.00 83.56 80 CYS A CA 1
ATOM 645 C C . CYS A 1 80 ? 18.036 -10.195 2.140 1.00 83.56 80 CYS A C 1
ATOM 647 O O . CYS A 1 80 ? 18.329 -11.387 2.275 1.00 83.56 80 CYS A O 1
ATOM 649 N N . SER A 1 81 ? 18.958 -9.250 1.930 1.00 80.00 81 SER A N 1
ATOM 650 C CA . SER A 1 81 ? 20.394 -9.542 1.879 1.00 80.00 81 SER A CA 1
ATOM 651 C C . SER A 1 81 ? 20.966 -9.987 3.232 1.00 80.00 81 SER A C 1
ATOM 653 O O . SER A 1 81 ? 21.882 -10.808 3.273 1.00 80.00 81 SER A O 1
ATOM 655 N N . VAL A 1 82 ? 20.386 -9.519 4.340 1.00 83.19 82 VAL A N 1
ATOM 656 C CA . VAL A 1 82 ? 20.879 -9.769 5.705 1.00 83.19 82 VAL A CA 1
ATOM 657 C C . VAL A 1 82 ? 19.882 -10.529 6.581 1.00 83.19 82 VAL A C 1
ATOM 659 O O . VAL A 1 82 ? 20.276 -11.098 7.597 1.00 83.19 82 VAL A O 1
ATOM 662 N N . ASN A 1 83 ? 18.610 -10.610 6.188 1.00 81.44 83 ASN A N 1
ATOM 663 C CA . ASN A 1 83 ? 17.558 -11.256 6.964 1.00 81.44 83 ASN A CA 1
ATOM 664 C C . ASN A 1 83 ? 17.818 -12.766 7.100 1.00 81.44 83 ASN A C 1
ATOM 666 O O . ASN A 1 83 ? 17.951 -13.502 6.116 1.00 81.44 83 ASN A O 1
ATOM 670 N N . THR A 1 84 ? 17.900 -13.239 8.343 1.00 82.31 84 THR A N 1
ATOM 671 C CA . THR A 1 84 ? 18.187 -14.640 8.673 1.00 82.31 84 THR A CA 1
ATOM 672 C C . THR A 1 84 ? 16.967 -15.408 9.174 1.00 82.31 84 THR A C 1
ATOM 674 O O . THR A 1 84 ? 17.066 -16.627 9.340 1.00 82.31 84 THR A O 1
ATOM 677 N N . TYR A 1 85 ? 15.808 -14.773 9.351 1.00 87.62 85 TYR A N 1
ATOM 678 C CA . TYR A 1 85 ? 14.609 -15.432 9.868 1.00 87.62 85 TYR A CA 1
ATOM 679 C C . TYR A 1 85 ? 14.060 -16.450 8.866 1.00 87.62 85 TYR A C 1
ATOM 681 O O . TYR A 1 85 ? 14.026 -16.194 7.664 1.00 87.62 85 TYR A O 1
ATOM 689 N N . LYS A 1 86 ? 13.686 -17.644 9.346 1.00 87.38 86 LYS A N 1
ATOM 690 C CA . LYS A 1 86 ? 13.179 -18.735 8.491 1.00 87.38 86 LYS A CA 1
ATOM 691 C C . LYS A 1 86 ? 11.767 -18.465 7.973 1.00 87.38 86 LYS A C 1
ATOM 693 O O . LYS A 1 86 ? 11.445 -18.900 6.881 1.00 87.38 86 LYS A O 1
ATOM 698 N N . ASP A 1 87 ? 10.979 -17.741 8.751 1.00 90.25 87 ASP A N 1
ATOM 699 C CA . ASP A 1 87 ? 9.601 -17.320 8.494 1.00 90.25 87 ASP A CA 1
ATOM 700 C C . ASP A 1 87 ? 9.524 -15.927 7.839 1.00 90.25 87 ASP A C 1
ATOM 702 O O . ASP A 1 87 ? 8.552 -15.200 8.028 1.00 90.25 87 ASP A O 1
ATOM 706 N N . SER A 1 88 ? 10.576 -15.534 7.115 1.00 92.69 8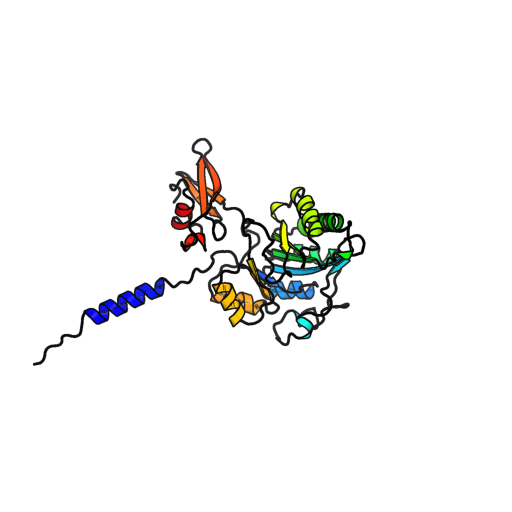8 SER A N 1
ATOM 707 C CA . SER A 1 88 ? 10.672 -14.241 6.435 1.00 92.69 88 SER A CA 1
ATOM 708 C C . SER A 1 88 ? 10.282 -14.353 4.963 1.00 92.69 88 SER A C 1
ATOM 710 O O . SER A 1 88 ? 10.738 -15.277 4.285 1.00 92.69 88 SER A O 1
ATOM 712 N N . ILE A 1 89 ? 9.541 -13.367 4.445 1.00 92.25 89 ILE A N 1
ATOM 713 C CA . ILE A 1 89 ? 9.197 -13.235 3.017 1.00 92.25 89 ILE A CA 1
ATOM 714 C C . ILE A 1 89 ? 10.429 -13.303 2.116 1.00 92.25 89 ILE A C 1
ATOM 716 O O . ILE A 1 89 ? 10.388 -13.860 1.026 1.00 92.25 89 ILE A O 1
ATOM 720 N N . CYS A 1 90 ? 11.580 -12.859 2.617 1.00 91.19 90 CYS A N 1
ATOM 721 C CA . CYS A 1 90 ? 12.850 -12.927 1.912 1.00 91.19 90 CYS A CA 1
ATOM 722 C C . CYS A 1 90 ? 13.266 -14.348 1.509 1.00 91.19 90 CYS A C 1
ATOM 724 O O . CYS A 1 90 ? 14.104 -14.505 0.625 1.00 91.19 90 CYS A O 1
ATOM 726 N N . ARG A 1 91 ? 12.722 -15.393 2.141 1.00 89.12 91 ARG A N 1
ATOM 727 C CA . ARG A 1 91 ? 12.994 -16.800 1.806 1.00 89.12 91 ARG A CA 1
ATOM 728 C C . ARG A 1 91 ? 11.926 -17.441 0.919 1.00 89.12 91 ARG A C 1
ATOM 730 O O . ARG A 1 91 ? 12.116 -18.585 0.520 1.00 89.12 91 ARG A O 1
ATOM 737 N N . HIS A 1 92 ? 10.846 -16.729 0.618 1.00 86.75 92 HIS A N 1
ATOM 738 C CA . HIS A 1 92 ? 9.699 -17.232 -0.133 1.00 86.75 92 HIS A CA 1
ATOM 739 C C . HIS A 1 92 ? 9.513 -16.367 -1.381 1.00 86.75 92 HIS A C 1
ATOM 741 O O . HIS A 1 92 ? 9.205 -15.188 -1.274 1.00 86.75 92 HIS A O 1
ATOM 747 N N . GLY A 1 93 ? 9.794 -16.907 -2.565 1.00 78.81 93 GLY A N 1
ATOM 748 C CA . GLY A 1 93 ? 9.766 -16.171 -3.833 1.00 78.81 93 GLY A CA 1
ATOM 749 C C . GLY A 1 93 ? 10.951 -15.243 -4.119 1.00 78.81 93 GLY A C 1
ATOM 750 O O . GLY A 1 93 ? 11.305 -15.086 -5.286 1.00 78.81 93 GLY A O 1
ATOM 751 N N . LEU A 1 94 ? 11.609 -14.647 -3.115 1.00 84.56 94 LEU A N 1
ATOM 752 C CA . LEU A 1 94 ? 12.758 -13.749 -3.353 1.00 84.56 94 LEU A CA 1
ATOM 753 C C . LEU A 1 94 ? 14.126 -14.442 -3.348 1.00 84.56 94 LEU A C 1
ATOM 755 O O . LEU A 1 94 ? 15.094 -13.853 -3.826 1.00 84.56 94 LEU A O 1
ATOM 759 N N . ASP A 1 95 ? 14.259 -15.660 -2.813 1.00 84.69 95 ASP A N 1
ATOM 760 C CA . ASP A 1 95 ? 15.552 -16.360 -2.666 1.00 84.69 95 ASP A CA 1
ATOM 761 C C . ASP A 1 95 ? 16.653 -15.513 -1.994 1.00 84.69 95 ASP A C 1
ATOM 763 O O . ASP A 1 95 ? 17.836 -15.596 -2.335 1.00 84.69 95 ASP A O 1
ATOM 767 N N . ARG A 1 96 ? 16.272 -14.666 -1.035 1.00 83.69 96 ARG A N 1
ATOM 768 C CA . ARG A 1 96 ? 17.144 -13.693 -0.355 1.00 83.69 96 ARG A CA 1
ATOM 769 C C . ARG A 1 96 ? 17.748 -12.642 -1.292 1.00 83.69 96 ARG A C 1
ATOM 771 O O . ARG A 1 96 ? 18.741 -11.999 -0.951 1.00 83.69 96 ARG A O 1
ATOM 778 N N . LYS A 1 97 ? 17.167 -12.461 -2.477 1.00 85.75 97 LYS A N 1
ATOM 779 C CA . LYS A 1 97 ? 17.595 -11.472 -3.464 1.00 85.75 97 LYS A CA 1
ATOM 780 C C . LYS A 1 97 ? 16.751 -10.211 -3.358 1.00 85.75 97 LYS A C 1
ATOM 782 O O . LYS A 1 97 ? 15.547 -10.263 -3.152 1.00 85.75 97 LYS A O 1
ATOM 787 N N . CYS A 1 98 ? 17.414 -9.081 -3.568 1.00 86.19 98 CYS A N 1
ATOM 788 C CA . CYS A 1 98 ? 16.786 -7.765 -3.684 1.00 86.19 98 CYS A CA 1
ATOM 789 C C . CYS A 1 98 ? 16.586 -7.341 -5.150 1.00 86.19 98 CYS A C 1
ATOM 791 O O . CYS A 1 98 ? 15.964 -6.321 -5.431 1.00 86.19 98 CYS A O 1
ATOM 793 N N . SER A 1 99 ? 17.196 -8.079 -6.083 1.00 87.06 99 SER A N 1
ATOM 794 C CA . SER A 1 99 ? 17.202 -7.789 -7.514 1.00 87.06 99 SER A CA 1
ATOM 795 C C . SER A 1 99 ? 17.460 -9.044 -8.352 1.00 87.06 99 SER A C 1
ATOM 797 O O . SER A 1 99 ? 17.876 -10.096 -7.848 1.00 87.06 99 SER A O 1
ATOM 799 N N . GLY A 1 100 ? 17.218 -8.929 -9.654 1.00 86.38 100 GLY A N 1
ATOM 800 C CA . GLY A 1 100 ? 17.411 -9.990 -10.633 1.00 86.38 100 GLY A CA 1
ATOM 801 C C . GLY A 1 100 ? 16.148 -10.821 -10.877 1.00 86.38 100 GLY A C 1
ATOM 802 O O . GLY A 1 100 ? 15.099 -10.541 -10.306 1.00 86.38 100 GLY A O 1
ATOM 803 N N . PRO A 1 101 ? 16.229 -11.872 -11.714 1.00 85.06 101 PRO A N 1
ATOM 804 C CA . PRO A 1 101 ? 15.052 -12.528 -12.293 1.00 85.06 101 PRO A CA 1
ATOM 805 C C . PRO A 1 101 ? 14.009 -13.046 -11.297 1.00 85.06 101 PRO A C 1
ATOM 807 O O . PRO A 1 101 ? 12.835 -13.086 -11.631 1.00 85.06 101 PRO A O 1
ATOM 810 N N . LYS A 1 102 ? 14.422 -13.430 -10.081 1.00 82.50 102 LYS A N 1
ATOM 811 C CA . LYS A 1 102 ? 13.496 -13.877 -9.028 1.00 82.50 102 LYS A CA 1
ATOM 812 C C . LYS A 1 102 ? 12.874 -12.729 -8.233 1.00 82.50 102 LYS A C 1
ATOM 814 O O . LYS A 1 102 ? 11.738 -12.841 -7.808 1.00 82.50 102 LYS A O 1
ATOM 819 N N . ALA A 1 103 ? 13.583 -11.616 -8.055 1.00 84.06 103 ALA A N 1
ATOM 820 C CA . ALA A 1 103 ? 13.094 -10.450 -7.311 1.00 84.06 103 ALA A CA 1
ATOM 821 C C . ALA A 1 103 ? 12.426 -9.399 -8.217 1.00 84.06 103 ALA A C 1
ATOM 823 O O . ALA A 1 103 ? 12.090 -8.309 -7.762 1.00 84.06 103 ALA A O 1
ATOM 824 N N . ARG A 1 104 ? 12.272 -9.729 -9.504 1.00 89.94 104 ARG A N 1
ATOM 825 C CA . ARG A 1 104 ? 11.758 -8.861 -10.553 1.00 89.94 104 ARG A CA 1
ATOM 826 C C . ARG A 1 104 ? 10.408 -9.366 -11.048 1.00 89.94 104 ARG A C 1
ATOM 828 O O . ARG A 1 104 ? 10.267 -10.557 -11.309 1.00 89.94 104 ARG A O 1
ATOM 835 N N . ASN A 1 105 ? 9.465 -8.461 -11.292 1.00 94.31 105 ASN A N 1
ATOM 836 C CA . ASN A 1 105 ? 8.231 -8.784 -12.010 1.00 94.31 105 ASN A CA 1
ATOM 837 C C . ASN A 1 105 ? 7.823 -7.684 -13.005 1.00 94.31 105 ASN A C 1
ATOM 839 O O . ASN A 1 105 ? 8.254 -6.531 -12.901 1.00 94.31 105 ASN A O 1
ATOM 843 N N . ASP A 1 106 ? 6.986 -8.050 -13.977 1.00 97.38 106 ASP A N 1
ATOM 844 C CA . ASP A 1 106 ? 6.308 -7.095 -14.854 1.00 97.38 106 ASP A CA 1
ATOM 845 C C . ASP A 1 106 ? 5.252 -6.315 -14.050 1.00 97.38 106 ASP A C 1
ATOM 847 O O . ASP A 1 106 ? 4.394 -6.941 -13.419 1.00 97.38 106 ASP A O 1
ATOM 851 N N . PRO A 1 107 ? 5.248 -4.968 -14.085 1.00 98.12 107 PRO A N 1
ATOM 852 C CA . PRO A 1 107 ? 4.285 -4.176 -13.327 1.00 98.12 107 PRO A CA 1
ATOM 853 C C . PRO A 1 107 ? 2.832 -4.510 -13.640 1.00 98.12 107 PRO A C 1
ATOM 855 O O . PRO A 1 107 ? 2.001 -4.514 -12.735 1.00 98.12 107 PRO A O 1
ATOM 858 N N . THR A 1 108 ? 2.496 -4.786 -14.904 1.00 98.50 108 THR A N 1
ATOM 859 C CA . THR A 1 108 ? 1.103 -5.022 -15.309 1.00 98.50 108 THR A CA 1
ATOM 860 C C . THR A 1 108 ? 0.601 -6.356 -14.772 1.00 98.50 108 THR A C 1
ATOM 862 O O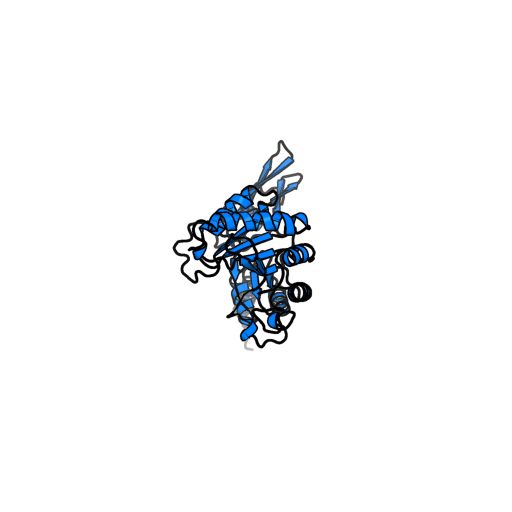 . THR A 1 108 ? -0.470 -6.408 -14.166 1.00 98.50 108 THR A O 1
ATOM 865 N N . ALA A 1 109 ? 1.369 -7.426 -14.970 1.00 98.25 109 ALA A N 1
ATOM 866 C CA . ALA A 1 109 ? 1.065 -8.745 -14.430 1.00 98.25 109 ALA A CA 1
ATOM 867 C C . ALA A 1 109 ? 1.035 -8.726 -12.897 1.00 98.25 109 ALA A C 1
ATOM 869 O O . ALA A 1 109 ? 0.184 -9.372 -12.288 1.00 98.25 109 ALA A O 1
ATOM 870 N N . HIS A 1 110 ? 1.929 -7.963 -12.270 1.00 98.38 110 HIS A N 1
ATOM 871 C CA . HIS A 1 110 ? 1.995 -7.825 -10.823 1.00 98.38 110 HIS A CA 1
ATOM 872 C C . HIS A 1 110 ? 0.721 -7.188 -10.244 1.00 98.38 110 HIS A C 1
ATOM 874 O O . HIS A 1 110 ? 0.038 -7.820 -9.442 1.00 98.38 110 HIS A O 1
ATOM 880 N N . VAL A 1 111 ? 0.335 -5.983 -10.685 1.00 98.56 111 VAL A N 1
ATOM 881 C CA . VAL A 1 111 ? -0.840 -5.297 -10.107 1.00 98.56 111 VAL A CA 1
ATOM 882 C C . VAL A 1 111 ? -2.159 -5.999 -10.419 1.00 98.56 111 VAL A C 1
ATOM 884 O O . VAL A 1 111 ? -3.081 -5.966 -9.608 1.00 98.56 111 VAL A O 1
ATOM 887 N N . ARG A 1 112 ? -2.250 -6.689 -11.562 1.00 98.50 112 ARG A N 1
ATOM 888 C CA . ARG A 1 112 ? -3.419 -7.522 -11.874 1.00 98.50 112 ARG A CA 1
ATOM 889 C C . ARG A 1 112 ? -3.530 -8.716 -10.939 1.00 98.50 112 ARG A C 1
ATOM 891 O O . ARG A 1 112 ? -4.642 -9.067 -10.569 1.00 98.50 112 ARG A O 1
ATOM 898 N N . HIS A 1 113 ? -2.404 -9.313 -10.548 1.00 98.38 113 HIS A N 1
ATOM 899 C CA . HIS A 1 113 ? -2.393 -10.380 -9.549 1.00 98.38 113 HIS A CA 1
ATOM 900 C C . HIS A 1 113 ? -2.856 -9.857 -8.193 1.00 98.38 113 HIS A C 1
ATOM 902 O O . HIS A 1 113 ? -3.772 -10.431 -7.614 1.00 98.38 113 HIS A O 1
ATOM 908 N N . VAL A 1 114 ? -2.336 -8.703 -7.750 1.00 98.31 114 VAL A N 1
ATOM 909 C CA . VAL A 1 114 ? -2.793 -8.032 -6.516 1.00 98.31 114 VAL A CA 1
ATOM 910 C C . VAL A 1 114 ? -4.307 -7.806 -6.523 1.00 98.31 114 VAL A C 1
ATOM 912 O O . VAL A 1 114 ? -4.967 -8.089 -5.527 1.00 98.31 114 VAL A O 1
ATOM 915 N N . ALA A 1 115 ? -4.884 -7.377 -7.651 1.00 97.69 115 ALA A N 1
ATOM 916 C CA . ALA A 1 115 ? -6.329 -7.166 -7.774 1.00 97.69 115 ALA A CA 1
ATOM 917 C C . ALA A 1 115 ? -7.176 -8.429 -7.530 1.00 97.69 115 ALA A C 1
ATOM 919 O O . ALA A 1 115 ? -8.344 -8.314 -7.164 1.00 97.69 115 ALA A O 1
ATOM 920 N N . GLN A 1 116 ? -6.608 -9.619 -7.745 1.00 95.00 116 GLN A N 1
ATOM 921 C CA . GLN A 1 116 ? -7.285 -10.906 -7.556 1.00 95.00 116 GLN A CA 1
ATOM 922 C C . GLN A 1 116 ? -7.070 -11.502 -6.157 1.00 95.00 116 GLN A C 1
ATOM 924 O O . GLN A 1 116 ? -7.766 -12.451 -5.781 1.00 95.00 116 GLN A O 1
ATOM 929 N N . LEU A 1 117 ? -6.134 -10.964 -5.369 1.00 95.12 117 LEU A N 1
ATOM 930 C CA . LEU A 1 117 ? -5.875 -11.442 -4.014 1.00 95.12 117 LEU A CA 1
ATOM 931 C C . LEU A 1 117 ? -7.046 -11.091 -3.093 1.00 95.12 117 LEU A C 1
ATOM 933 O O . LEU A 1 117 ? -7.466 -9.940 -2.967 1.00 95.12 117 LEU A O 1
ATOM 937 N N . LYS A 1 118 ? -7.566 -12.100 -2.393 1.00 90.50 118 LYS A N 1
ATOM 938 C CA . LYS A 1 118 ? -8.623 -11.906 -1.396 1.00 90.50 118 LYS A CA 1
ATOM 939 C C . LYS A 1 118 ? -8.024 -11.404 -0.086 1.00 90.50 118 LYS A C 1
ATOM 941 O O . LYS A 1 118 ? -7.007 -11.913 0.367 1.00 90.50 118 LYS A O 1
ATOM 946 N N . GLY A 1 119 ? -8.703 -10.456 0.557 1.00 88.19 119 GLY A N 1
ATOM 947 C CA . GLY A 1 119 ? -8.330 -9.970 1.890 1.00 88.19 119 GLY A CA 1
ATOM 948 C C . GLY A 1 119 ? -7.249 -8.885 1.914 1.00 88.19 119 GLY A C 1
ATOM 949 O O . GLY A 1 119 ? -6.937 -8.392 2.993 1.00 88.19 119 GLY A O 1
ATOM 950 N N . VAL A 1 120 ? -6.728 -8.464 0.756 1.00 96.62 120 VAL A N 1
ATOM 951 C CA . VAL A 1 120 ? -5.821 -7.312 0.665 1.00 96.62 120 VAL A CA 1
ATOM 952 C C . VAL A 1 120 ? -6.641 -6.022 0.712 1.00 96.62 120 VAL A C 1
ATOM 954 O O . VAL A 1 120 ? -7.388 -5.705 -0.212 1.00 96.62 120 VAL A O 1
ATOM 957 N N . ALA A 1 121 ? -6.522 -5.298 1.821 1.00 95.69 121 ALA A N 1
ATOM 958 C CA . ALA A 1 121 ? -7.215 -4.043 2.092 1.00 95.69 121 ALA A CA 1
ATOM 959 C C . ALA A 1 121 ? -6.369 -2.807 1.751 1.00 95.69 121 ALA A C 1
ATOM 961 O O . ALA A 1 121 ? -6.926 -1.723 1.571 1.00 95.69 121 ALA A O 1
ATOM 962 N N . LEU A 1 122 ? -5.046 -2.962 1.663 1.00 97.00 122 LEU A N 1
ATOM 963 C CA . LEU A 1 122 ? -4.098 -1.889 1.380 1.00 97.00 122 LEU A CA 1
ATOM 964 C C . LEU A 1 122 ? -3.008 -2.352 0.410 1.00 97.00 122 LEU A C 1
ATOM 966 O O . LEU A 1 122 ? -2.433 -3.425 0.581 1.00 97.00 122 LEU A O 1
ATOM 970 N N . PHE A 1 123 ? -2.679 -1.504 -0.561 1.00 98.38 123 PHE A N 1
ATOM 971 C CA . PHE A 1 123 ? -1.543 -1.699 -1.450 1.00 98.38 123 PHE A CA 1
ATOM 972 C C . PHE A 1 123 ? -0.684 -0.432 -1.495 1.00 98.38 123 PHE A C 1
ATOM 974 O O . PHE A 1 123 ? -1.152 0.636 -1.882 1.00 98.38 123 PHE A O 1
ATOM 981 N N . ILE A 1 124 ? 0.564 -0.540 -1.064 1.00 98.44 124 ILE A N 1
ATOM 982 C CA . ILE A 1 124 ? 1.540 0.541 -1.047 1.00 98.44 124 ILE A CA 1
ATOM 983 C C . ILE A 1 124 ? 2.422 0.411 -2.285 1.00 98.44 124 ILE A C 1
ATOM 985 O O . ILE A 1 124 ? 3.025 -0.631 -2.539 1.00 98.44 124 ILE A O 1
ATOM 989 N N . ILE A 1 125 ? 2.469 1.491 -3.051 1.00 98.44 125 ILE A N 1
ATOM 990 C CA . ILE A 1 125 ? 3.319 1.663 -4.221 1.00 98.44 125 ILE A CA 1
ATOM 991 C C . ILE A 1 125 ? 4.561 2.421 -3.752 1.00 98.44 125 ILE A C 1
ATOM 993 O O . ILE A 1 125 ? 4.546 3.657 -3.722 1.00 98.44 125 ILE A O 1
ATOM 997 N N . ASP A 1 126 ? 5.622 1.701 -3.384 1.00 97.44 126 ASP A N 1
ATOM 998 C CA . ASP A 1 126 ? 6.918 2.312 -3.083 1.00 97.44 126 ASP A CA 1
ATOM 999 C C . ASP A 1 126 ? 7.555 2.744 -4.405 1.00 97.44 126 ASP A C 1
ATOM 1001 O O . ASP A 1 126 ? 8.113 1.959 -5.180 1.00 97.44 126 ASP A O 1
ATOM 1005 N N . SER A 1 127 ? 7.390 4.024 -4.725 1.00 97.25 127 SER A N 1
ATOM 1006 C CA . SER A 1 127 ? 7.878 4.562 -5.982 1.00 97.25 127 SER A CA 1
ATOM 1007 C C . SER A 1 127 ? 9.367 4.864 -5.860 1.00 97.25 127 SER A C 1
ATOM 1009 O O . SER A 1 127 ? 9.753 5.921 -5.353 1.00 97.25 127 SER A O 1
ATOM 1011 N N . LYS A 1 128 ? 10.212 4.018 -6.465 1.00 94.69 128 LYS A N 1
ATOM 1012 C CA . LYS A 1 128 ? 11.663 4.242 -6.642 1.00 94.69 128 LYS A CA 1
ATOM 1013 C C . LYS A 1 128 ? 11.959 5.305 -7.711 1.00 94.69 128 LYS A C 1
ATOM 1015 O O . LYS A 1 128 ? 12.830 5.151 -8.579 1.00 94.69 128 LYS A O 1
ATOM 1020 N N . ILE A 1 129 ? 11.188 6.387 -7.683 1.00 93.25 129 ILE A N 1
ATOM 1021 C CA . ILE A 1 129 ? 11.304 7.553 -8.548 1.00 93.25 129 ILE A CA 1
ATOM 1022 C C . ILE A 1 129 ? 12.527 8.375 -8.126 1.00 93.25 129 ILE A C 1
ATOM 1024 O O . ILE A 1 129 ? 12.938 8.377 -6.970 1.00 93.25 129 ILE A O 1
ATOM 1028 N N . LYS A 1 130 ? 13.164 9.057 -9.079 1.00 90.38 130 LYS A N 1
ATOM 1029 C CA . LYS A 1 130 ? 14.400 9.814 -8.829 1.00 90.38 130 LYS A CA 1
ATOM 1030 C C . LYS A 1 130 ? 14.222 11.256 -9.276 1.00 90.38 130 LYS A C 1
ATOM 1032 O O . LYS A 1 130 ? 13.778 11.483 -10.403 1.00 90.38 130 LYS A O 1
ATOM 1037 N N . ALA A 1 131 ? 14.672 12.212 -8.462 1.00 89.12 131 ALA A N 1
ATOM 1038 C CA . ALA A 1 131 ? 14.601 13.648 -8.759 1.00 89.12 131 ALA A CA 1
ATOM 1039 C C . ALA A 1 131 ? 15.205 14.021 -10.130 1.00 89.12 131 ALA A C 1
ATOM 1041 O O . ALA A 1 131 ? 14.732 14.935 -10.800 1.00 89.12 131 ALA A O 1
ATOM 1042 N N . LYS A 1 132 ? 16.173 13.232 -10.625 1.00 91.88 132 LYS A N 1
ATOM 1043 C CA . LYS A 1 132 ? 16.773 13.378 -11.965 1.00 91.88 132 LYS A CA 1
ATOM 1044 C C . LYS A 1 132 ? 15.781 13.316 -13.138 1.00 91.88 132 LYS A C 1
ATOM 1046 O O . LYS A 1 132 ? 16.151 13.654 -14.261 1.00 91.88 132 LYS A O 1
ATOM 1051 N N . LEU A 1 133 ? 14.545 12.852 -12.929 1.00 91.50 133 LEU A N 1
ATOM 1052 C CA . LEU A 1 133 ? 13.501 12.948 -13.955 1.00 91.50 133 LEU A CA 1
ATOM 1053 C C . LEU A 1 133 ? 13.123 14.409 -14.256 1.00 91.50 133 LEU A C 1
ATOM 1055 O O . LEU A 1 133 ? 12.640 14.677 -15.361 1.00 91.50 133 LEU A O 1
ATOM 1059 N N . GLY A 1 134 ? 13.380 15.332 -13.324 1.00 91.44 134 GLY A N 1
ATOM 1060 C CA . GLY A 1 134 ? 13.184 16.769 -13.485 1.00 91.44 134 GLY A CA 1
ATOM 1061 C C . GLY A 1 134 ? 11.731 17.118 -13.789 1.00 91.44 134 GLY A C 1
ATOM 1062 O O . GLY A 1 134 ? 10.805 16.630 -13.143 1.00 91.44 134 GLY A O 1
ATOM 1063 N N . ASN A 1 135 ? 11.516 17.904 -14.843 1.00 91.19 135 ASN A N 1
ATOM 1064 C CA . ASN A 1 135 ? 10.186 18.329 -15.296 1.00 91.19 135 ASN A CA 1
ATOM 1065 C C . ASN A 1 135 ? 9.227 17.173 -15.668 1.00 91.19 135 ASN A C 1
ATOM 1067 O O . ASN A 1 135 ? 8.030 17.398 -15.849 1.00 91.19 135 ASN A O 1
ATOM 1071 N N . ARG A 1 136 ? 9.716 15.929 -15.768 1.00 95.62 136 ARG A N 1
ATOM 1072 C CA . ARG A 1 136 ? 8.891 14.740 -16.027 1.00 95.62 136 ARG A CA 1
ATOM 1073 C C . ARG A 1 136 ? 8.232 14.160 -14.776 1.00 95.62 136 ARG A C 1
ATOM 1075 O O . ARG A 1 136 ? 7.354 13.317 -14.936 1.00 95.62 136 ARG A O 1
ATOM 1082 N N . LEU A 1 137 ? 8.597 14.594 -13.566 1.00 96.56 137 LEU A N 1
ATOM 1083 C CA . LEU A 1 137 ? 8.039 14.062 -12.313 1.00 96.56 137 LEU A CA 1
ATOM 1084 C C . LEU A 1 137 ? 6.508 14.180 -12.262 1.00 96.56 137 LEU A C 1
ATOM 1086 O O . LEU A 1 137 ? 5.831 13.178 -12.045 1.00 96.56 137 LEU A O 1
ATOM 1090 N N . VAL A 1 138 ? 5.951 15.348 -12.604 1.00 96.25 138 VAL A N 1
ATOM 1091 C CA . VAL A 1 138 ? 4.489 15.551 -12.675 1.00 96.25 138 VAL A CA 1
ATOM 1092 C C . VAL A 1 138 ? 3.833 14.572 -13.651 1.00 96.25 138 VAL A C 1
ATOM 1094 O O . VAL A 1 138 ? 2.782 13.996 -13.369 1.00 96.25 138 VAL A O 1
ATOM 1097 N N . LYS A 1 139 ? 4.456 14.354 -14.816 1.00 97.62 139 LYS A N 1
ATOM 1098 C CA . LYS A 1 139 ? 3.958 13.406 -15.822 1.00 97.62 139 LYS A CA 1
ATOM 1099 C C . LYS A 1 139 ? 4.023 11.968 -15.307 1.00 97.62 139 LYS A C 1
ATOM 1101 O O . LYS A 1 139 ? 3.107 11.200 -15.586 1.00 97.62 139 LYS A O 1
ATOM 1106 N N . ALA A 1 140 ? 5.067 11.615 -14.562 1.00 98.12 140 ALA A N 1
ATOM 1107 C CA . ALA A 1 140 ? 5.216 10.301 -13.949 1.00 98.12 140 ALA A CA 1
ATOM 1108 C C . ALA A 1 140 ? 4.122 10.039 -12.898 1.00 98.12 140 ALA A C 1
ATOM 1110 O O . ALA A 1 140 ? 3.478 8.992 -12.937 1.00 98.12 140 ALA A O 1
ATOM 1111 N N . GLY A 1 141 ? 3.825 11.033 -12.054 1.00 98.00 141 GLY A N 1
ATOM 1112 C CA . GLY A 1 141 ? 2.738 10.973 -11.071 1.00 98.00 141 GLY A CA 1
ATOM 1113 C C . GLY A 1 141 ? 1.370 10.743 -11.716 1.00 98.00 141 GLY A C 1
ATOM 1114 O O . GLY A 1 141 ? 0.606 9.872 -11.311 1.00 98.00 141 GLY A O 1
ATOM 1115 N N . LYS A 1 142 ? 1.079 11.449 -12.813 1.00 98.44 142 LYS A N 1
ATOM 1116 C CA . LYS A 1 142 ? -0.164 11.221 -13.571 1.00 98.44 142 LYS A CA 1
ATOM 1117 C C . LYS A 1 142 ? -0.223 9.820 -14.192 1.00 98.44 142 LYS A C 1
ATOM 1119 O O . LYS A 1 142 ? -1.286 9.202 -14.246 1.00 98.44 142 LYS A O 1
ATOM 1124 N N . LYS A 1 143 ? 0.916 9.317 -14.677 1.00 98.50 143 LYS A N 1
ATOM 1125 C CA . LYS A 1 143 ? 1.014 7.998 -15.314 1.00 98.50 143 LYS A CA 1
ATOM 1126 C C . LYS A 1 143 ? 0.768 6.853 -14.338 1.00 98.50 143 LYS A C 1
ATOM 1128 O O . LYS A 1 143 ? 0.105 5.905 -14.746 1.00 98.50 143 LYS A O 1
ATOM 1133 N N . ILE A 1 144 ? 1.257 6.924 -13.096 1.00 98.62 144 ILE A N 1
ATOM 1134 C CA . ILE A 1 144 ? 1.025 5.847 -12.121 1.00 98.62 144 ILE A CA 1
ATOM 1135 C C . ILE A 1 144 ? -0.467 5.705 -11.789 1.00 98.62 144 ILE A C 1
ATOM 1137 O O . ILE A 1 144 ? -0.978 4.591 -11.807 1.00 98.62 144 ILE A O 1
ATOM 1141 N N . ILE A 1 145 ? -1.201 6.809 -11.620 1.00 98.69 145 ILE A N 1
ATOM 1142 C CA . ILE A 1 145 ? -2.651 6.753 -11.369 1.00 98.69 145 ILE A CA 1
ATOM 1143 C C . ILE A 1 145 ? -3.386 6.130 -12.557 1.00 98.69 145 ILE A C 1
ATOM 1145 O O . ILE A 1 145 ? -4.133 5.169 -12.395 1.00 98.69 145 ILE A O 1
ATOM 1149 N N . SER A 1 146 ? -3.109 6.603 -13.777 1.00 98.50 146 SER A N 1
ATOM 1150 C CA . SER A 1 146 ? -3.717 6.029 -14.986 1.00 98.50 146 SER A CA 1
ATOM 1151 C C . SER A 1 146 ? -3.388 4.539 -15.155 1.00 98.50 146 SER A C 1
ATOM 1153 O O . SER A 1 146 ? -4.234 3.749 -15.585 1.00 98.50 146 SER A O 1
ATOM 1155 N N . PHE A 1 147 ? -2.166 4.138 -14.801 1.00 98.81 147 PHE A N 1
ATOM 1156 C CA . PHE A 1 147 ? -1.733 2.749 -14.825 1.00 98.81 147 PHE A CA 1
ATOM 1157 C C . PHE A 1 147 ? -2.525 1.878 -13.839 1.00 98.81 147 PHE A C 1
ATOM 1159 O O . PHE A 1 147 ? -2.977 0.797 -14.227 1.00 98.81 147 PHE A O 1
ATOM 1166 N N . LEU A 1 148 ? -2.719 2.343 -12.603 1.00 98.81 148 LEU A N 1
ATOM 1167 C CA . LEU A 1 148 ? -3.433 1.613 -11.553 1.00 98.81 148 LEU A CA 1
ATOM 1168 C C . LEU A 1 148 ? -4.940 1.565 -11.815 1.00 98.81 148 LEU A C 1
ATOM 1170 O O . LEU A 1 148 ? -5.532 0.492 -11.729 1.00 98.81 148 LEU A O 1
ATOM 1174 N N . ASP A 1 149 ? -5.558 2.655 -12.263 1.00 98.62 149 ASP A N 1
ATOM 1175 C CA . ASP A 1 149 ? -6.970 2.636 -12.667 1.00 98.62 149 ASP A CA 1
ATOM 1176 C C . ASP A 1 149 ? -7.232 1.570 -13.738 1.00 98.62 149 ASP A C 1
ATOM 1178 O O . ASP A 1 149 ? -8.188 0.793 -13.658 1.00 98.62 149 ASP A O 1
ATOM 1182 N N . LYS A 1 150 ? -6.332 1.480 -14.724 1.00 98.50 150 LYS A N 1
ATOM 1183 C CA . LYS A 1 150 ? -6.451 0.542 -15.843 1.00 98.50 150 LYS A CA 1
ATOM 1184 C C . LYS A 1 150 ? -6.148 -0.908 -15.468 1.00 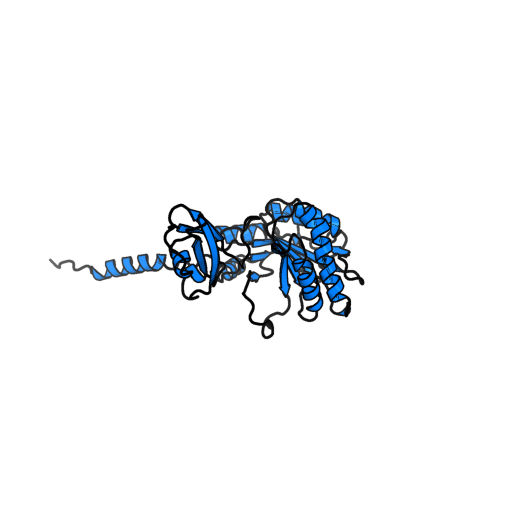98.50 150 LYS A C 1
ATOM 1186 O O . LYS A 1 150 ? -6.772 -1.807 -16.035 1.00 98.50 150 LYS A O 1
ATOM 1191 N N . ASN A 1 151 ? -5.151 -1.153 -14.619 1.00 98.62 151 ASN A N 1
ATOM 1192 C CA . ASN A 1 151 ? -4.601 -2.499 -14.416 1.00 98.62 151 ASN A CA 1
ATOM 1193 C C . ASN A 1 151 ? -4.847 -3.077 -13.017 1.00 98.62 151 ASN A C 1
ATOM 1195 O O . ASN A 1 151 ? -4.741 -4.287 -12.870 1.00 98.62 151 ASN A O 1
ATOM 1199 N N . LEU A 1 152 ? -5.199 -2.255 -12.030 1.00 98.69 152 LEU A N 1
ATOM 1200 C CA . LEU A 1 152 ? -5.527 -2.676 -10.667 1.00 98.69 152 LEU A CA 1
ATOM 1201 C C . LEU A 1 152 ? -7.043 -2.571 -10.429 1.00 98.69 152 LEU A C 1
ATOM 1203 O O . LEU A 1 152 ? -7.723 -3.587 -10.297 1.00 98.69 152 LEU A O 1
ATOM 1207 N N . PHE A 1 153 ? -7.604 -1.358 -10.458 1.00 97.81 153 PHE A N 1
ATOM 1208 C CA . PHE A 1 153 ? -9.018 -1.133 -10.118 1.00 97.81 153 PHE A CA 1
ATOM 1209 C C . PHE A 1 153 ? -9.983 -1.729 -11.143 1.00 97.81 153 PHE A C 1
ATOM 1211 O O . PHE A 1 153 ? -10.922 -2.431 -10.773 1.00 97.81 153 PHE A O 1
ATOM 1218 N N . LYS A 1 154 ? -9.7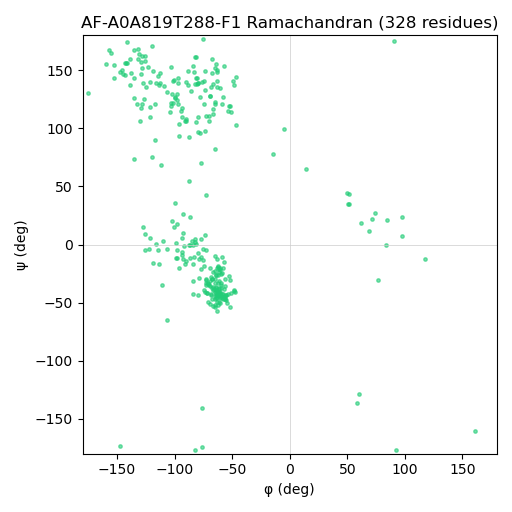11 -1.572 -12.447 1.00 96.75 154 LYS A N 1
ATOM 1219 C CA . LYS A 1 154 ? -10.500 -2.246 -13.496 1.00 96.75 154 LYS A CA 1
ATOM 1220 C C . LYS A 1 154 ? -10.455 -3.780 -13.393 1.00 96.75 154 LYS A C 1
ATOM 1222 O O . LYS A 1 154 ? -11.329 -4.449 -13.934 1.00 96.75 154 LYS A O 1
ATOM 1227 N N . TYR A 1 155 ? -9.457 -4.329 -12.700 1.00 97.06 155 TYR A N 1
ATOM 1228 C CA . TYR A 1 155 ? -9.320 -5.762 -12.430 1.00 97.06 155 TYR A CA 1
ATOM 1229 C C . TYR A 1 155 ? -9.950 -6.188 -11.097 1.00 97.06 155 TYR A C 1
ATOM 1231 O O . TYR A 1 155 ? -9.801 -7.338 -10.700 1.00 97.06 155 TYR A O 1
ATOM 1239 N N . GLY A 1 156 ? -10.702 -5.306 -10.435 1.00 93.62 156 GLY A N 1
ATOM 1240 C CA . GLY A 1 156 ? -11.548 -5.661 -9.297 1.00 93.62 156 GLY A CA 1
ATOM 1241 C C . GLY A 1 156 ? -10.941 -5.393 -7.925 1.00 93.62 156 GLY A C 1
ATOM 1242 O O . GLY A 1 156 ? -11.568 -5.753 -6.928 1.00 93.62 156 GLY A O 1
ATOM 1243 N N . TYR A 1 157 ? -9.777 -4.740 -7.847 1.00 96.88 157 TYR A N 1
ATOM 1244 C CA . TYR A 1 157 ? -9.260 -4.272 -6.564 1.00 96.88 157 TYR A CA 1
ATOM 1245 C C . TYR A 1 157 ? -10.207 -3.231 -5.957 1.00 96.88 157 TYR A C 1
ATOM 1247 O O . TYR A 1 157 ? -10.676 -2.330 -6.649 1.00 96.88 157 TYR A O 1
ATOM 1255 N N . LYS A 1 158 ? -10.482 -3.360 -4.659 1.00 92.81 158 LYS A N 1
ATOM 1256 C CA . LYS A 1 158 ? -11.408 -2.491 -3.913 1.00 92.81 158 LYS A CA 1
ATOM 1257 C C . LYS A 1 158 ? -10.777 -1.867 -2.668 1.00 92.81 158 LYS A C 1
ATOM 1259 O O . LYS A 1 158 ? -11.433 -1.096 -1.979 1.00 92.81 158 LYS A O 1
ATOM 1264 N N . GLY A 1 159 ? -9.541 -2.245 -2.343 1.00 92.25 159 GLY A N 1
ATOM 1265 C CA . GLY A 1 159 ? -8.833 -1.724 -1.180 1.00 92.25 159 GLY A CA 1
ATOM 1266 C C . GLY A 1 159 ? -8.312 -0.305 -1.404 1.00 92.25 159 GLY A C 1
ATOM 1267 O O . GLY A 1 159 ? -8.561 0.325 -2.434 1.00 92.25 159 GLY A O 1
ATOM 1268 N N . LYS A 1 160 ? -7.558 0.191 -0.428 1.00 94.38 160 LYS A N 1
ATOM 1269 C CA . LYS A 1 160 ? -6.855 1.474 -0.500 1.00 94.38 160 LYS A CA 1
ATOM 1270 C C . LYS A 1 160 ? -5.515 1.303 -1.211 1.00 94.38 160 LYS A C 1
ATOM 1272 O O . LYS A 1 160 ? -4.926 0.217 -1.189 1.00 94.38 160 LYS A O 1
ATOM 1277 N N . VAL A 1 161 ? -5.034 2.378 -1.818 1.00 97.31 161 VAL A N 1
ATOM 1278 C CA . VAL A 1 161 ? -3.721 2.471 -2.448 1.00 97.31 161 VAL A CA 1
ATOM 1279 C C . VAL A 1 161 ? -2.979 3.674 -1.885 1.00 97.31 161 VAL A C 1
ATOM 1281 O O . VAL A 1 161 ? -3.478 4.794 -1.958 1.00 97.31 161 VAL A O 1
ATOM 1284 N N . ILE A 1 162 ? -1.775 3.455 -1.365 1.00 96.44 162 ILE A N 1
ATOM 1285 C CA . ILE A 1 162 ? -0.864 4.536 -0.978 1.00 96.44 162 ILE A CA 1
ATOM 1286 C C . ILE A 1 162 ? 0.192 4.683 -2.069 1.00 96.44 162 ILE A C 1
ATOM 1288 O O . ILE A 1 162 ? 0.914 3.736 -2.368 1.00 96.44 162 ILE A O 1
ATOM 1292 N N . ILE A 1 163 ? 0.296 5.873 -2.653 1.00 97.50 163 ILE A N 1
ATOM 1293 C CA . ILE A 1 163 ? 1.393 6.245 -3.545 1.00 97.50 163 ILE A CA 1
ATOM 1294 C C . ILE A 1 163 ? 2.495 6.874 -2.692 1.00 97.50 163 ILE A C 1
ATOM 1296 O O . ILE A 1 163 ? 2.347 8.002 -2.214 1.00 97.50 163 ILE A O 1
ATOM 1300 N N . GLY A 1 164 ? 3.579 6.130 -2.479 1.00 94.12 164 GLY A N 1
ATOM 1301 C CA . GLY A 1 164 ? 4.730 6.568 -1.694 1.00 94.12 164 GLY A CA 1
ATOM 1302 C C . GLY A 1 164 ? 5.917 6.969 -2.556 1.00 94.12 164 GLY A C 1
ATOM 1303 O O . GLY A 1 164 ? 6.084 6.475 -3.673 1.00 94.12 164 GLY A O 1
ATOM 1304 N N . CYS A 1 165 ? 6.747 7.866 -2.035 1.00 91.38 165 CYS A N 1
ATOM 1305 C CA . CYS A 1 165 ? 8.101 8.107 -2.524 1.00 91.38 165 CYS A CA 1
ATOM 1306 C C . CYS A 1 165 ? 9.012 8.513 -1.364 1.00 91.38 165 CYS A C 1
ATOM 1308 O O . CYS A 1 165 ? 8.584 9.216 -0.453 1.00 91.38 165 CYS A O 1
ATOM 1310 N N . SER A 1 166 ? 10.293 8.162 -1.437 1.00 85.56 166 SER A N 1
ATOM 1311 C CA . SER A 1 166 ? 11.179 8.316 -0.280 1.00 85.56 166 SER A CA 1
ATOM 1312 C C . SER A 1 166 ? 11.488 9.763 0.108 1.00 85.56 166 SER A C 1
ATOM 1314 O O . SER A 1 166 ? 11.797 10.007 1.268 1.00 85.56 166 SER A O 1
ATOM 1316 N N . LYS A 1 167 ? 11.461 10.715 -0.839 1.00 85.38 167 LYS A N 1
ATOM 1317 C CA . LYS A 1 167 ? 11.986 12.072 -0.617 1.00 85.38 167 LYS A CA 1
ATOM 1318 C C . LYS A 1 167 ? 11.090 13.198 -1.132 1.00 85.38 167 LYS A C 1
ATOM 1320 O O . LYS A 1 167 ? 10.525 13.108 -2.223 1.00 85.38 167 LYS A O 1
ATOM 1325 N N . VAL A 1 168 ? 11.047 14.307 -0.403 1.00 84.81 168 VAL A N 1
ATOM 1326 C CA . VAL A 1 168 ? 10.331 15.554 -0.711 1.00 84.81 168 VAL A CA 1
ATOM 1327 C C . VAL A 1 168 ? 10.920 16.254 -1.936 1.00 84.81 168 VAL A C 1
ATOM 1329 O O . VAL A 1 168 ? 10.198 16.947 -2.648 1.00 84.81 168 VAL A O 1
ATOM 1332 N N . ASP A 1 169 ? 12.184 16.012 -2.290 1.00 86.50 169 ASP A N 1
ATOM 1333 C CA . ASP A 1 169 ? 12.747 16.484 -3.568 1.00 86.50 169 ASP A CA 1
ATOM 1334 C C . ASP A 1 169 ? 12.055 15.861 -4.804 1.00 86.50 169 ASP A C 1
ATOM 1336 O O . ASP A 1 169 ? 12.186 16.362 -5.925 1.00 86.50 169 ASP A O 1
ATOM 1340 N N . THR A 1 170 ? 11.249 14.813 -4.600 1.00 90.56 170 THR A N 1
ATOM 1341 C CA . THR A 1 170 ? 10.349 14.235 -5.602 1.00 90.56 170 THR A CA 1
ATOM 1342 C C . THR A 1 170 ? 8.892 14.680 -5.444 1.00 90.56 170 THR A C 1
ATOM 1344 O O . THR A 1 170 ? 8.021 14.124 -6.104 1.00 90.56 170 THR A O 1
ATOM 1347 N N . PHE A 1 171 ? 8.597 15.732 -4.669 1.00 90.81 171 PHE A N 1
ATOM 1348 C CA . PHE A 1 171 ? 7.238 16.246 -4.421 1.00 90.81 171 PHE A CA 1
ATOM 1349 C C . PHE A 1 171 ? 6.392 16.438 -5.689 1.00 90.81 171 PHE A C 1
ATOM 1351 O O . PHE A 1 171 ? 5.208 16.105 -5.705 1.00 90.81 171 PHE A O 1
ATOM 1358 N N . GLU A 1 172 ? 6.987 16.912 -6.788 1.00 93.81 172 GLU A N 1
ATOM 1359 C CA . GLU A 1 172 ? 6.270 17.101 -8.058 1.00 93.81 172 GLU A CA 1
ATOM 1360 C C . GLU A 1 172 ? 5.696 15.787 -8.634 1.00 93.81 172 GLU A C 1
ATOM 1362 O O . GLU A 1 172 ? 4.705 15.821 -9.367 1.00 93.81 172 GLU A O 1
ATOM 1367 N N . TYR A 1 173 ? 6.256 14.624 -8.279 1.00 96.56 173 TYR A N 1
ATOM 1368 C CA . TYR A 1 173 ? 5.668 13.315 -8.581 1.00 96.56 173 TYR A CA 1
ATOM 1369 C C . TYR A 1 173 ? 4.358 13.104 -7.817 1.00 96.56 173 TYR A C 1
ATOM 1371 O O . TYR A 1 173 ? 3.327 12.860 -8.447 1.00 96.56 173 TYR A O 1
ATOM 1379 N N . ILE A 1 174 ? 4.368 13.281 -6.492 1.00 94.75 174 ILE A N 1
ATOM 1380 C CA . ILE A 1 174 ? 3.165 13.161 -5.654 1.00 94.75 174 ILE A CA 1
ATOM 1381 C C . ILE A 1 174 ? 2.106 14.172 -6.083 1.00 94.75 174 ILE A C 1
ATOM 1383 O O . ILE A 1 174 ? 0.960 13.797 -6.304 1.00 94.75 174 ILE A O 1
ATOM 1387 N N . LYS A 1 175 ? 2.484 15.428 -6.330 1.00 92.56 175 LYS A N 1
ATOM 1388 C CA . LYS A 1 175 ? 1.576 16.454 -6.863 1.00 92.56 175 LYS A CA 1
ATOM 1389 C C . LYS A 1 175 ? 0.923 16.024 -8.179 1.00 92.56 175 LYS A C 1
ATOM 1391 O O . LYS A 1 175 ? -0.283 16.191 -8.358 1.00 92.56 175 LYS A O 1
ATOM 1396 N N . GLY A 1 176 ? 1.696 15.450 -9.103 1.00 95.50 176 GLY A N 1
ATOM 1397 C CA . GLY A 1 176 ? 1.166 14.892 -10.347 1.00 95.50 176 GLY A CA 1
ATOM 1398 C C . GLY A 1 176 ? 0.167 13.756 -10.113 1.00 95.50 176 GLY A C 1
ATOM 1399 O O . GLY A 1 176 ? -0.862 13.707 -10.791 1.00 95.50 176 GLY A O 1
ATOM 1400 N N . ALA A 1 177 ? 0.451 12.881 -9.147 1.00 97.69 177 ALA A N 1
ATOM 1401 C CA . ALA A 1 177 ? -0.427 11.783 -8.759 1.00 97.69 177 ALA A CA 1
ATOM 1402 C C . ALA A 1 177 ? -1.724 12.292 -8.110 1.00 97.69 177 ALA A C 1
ATOM 1404 O O . ALA A 1 177 ? -2.796 11.904 -8.556 1.00 97.69 177 ALA A O 1
ATOM 1405 N N . VAL A 1 178 ? -1.658 13.237 -7.168 1.00 93.94 178 VAL A N 1
ATOM 1406 C CA . VAL A 1 178 ? -2.835 13.871 -6.538 1.00 93.94 178 VAL A CA 1
ATOM 1407 C C . VAL A 1 178 ? -3.761 14.488 -7.589 1.00 93.94 178 VAL A C 1
ATOM 1409 O O . VAL A 1 178 ? -4.964 14.231 -7.590 1.00 93.94 178 VAL A O 1
ATOM 1412 N N . ILE A 1 179 ? -3.208 15.249 -8.543 1.00 91.69 179 ILE A N 1
ATOM 1413 C CA . ILE A 1 179 ? -3.996 15.863 -9.626 1.00 91.69 179 ILE A CA 1
ATOM 1414 C C . ILE A 1 179 ? -4.730 14.797 -10.451 1.00 91.69 179 ILE A C 1
ATOM 1416 O O . ILE A 1 179 ? -5.888 14.996 -10.819 1.00 91.69 179 ILE A O 1
ATOM 1420 N N . ALA A 1 180 ? -4.072 13.684 -10.781 1.00 96.88 180 ALA A N 1
ATOM 1421 C CA . ALA A 1 180 ? -4.711 12.611 -11.539 1.00 96.88 180 ALA A CA 1
ATOM 1422 C C . ALA A 1 180 ? -5.739 11.838 -10.699 1.00 96.88 180 ALA A C 1
ATOM 1424 O O . ALA A 1 180 ? -6.826 11.560 -11.198 1.00 96.88 180 ALA A O 1
ATOM 1425 N N . ALA A 1 181 ? -5.427 11.541 -9.437 1.00 94.50 181 ALA A N 1
ATOM 1426 C CA . ALA A 1 181 ? -6.299 10.809 -8.525 1.00 94.50 181 ALA A CA 1
ATOM 1427 C C . ALA A 1 181 ? -7.613 11.554 -8.276 1.00 94.50 181 ALA A C 1
ATOM 1429 O O . ALA A 1 181 ? -8.668 10.942 -8.369 1.00 94.50 181 ALA A O 1
ATOM 1430 N N . ASN A 1 182 ? -7.577 12.878 -8.092 1.00 92.19 182 ASN A N 1
ATOM 1431 C CA . ASN A 1 182 ? -8.784 13.697 -7.909 1.00 92.19 182 ASN A CA 1
ATOM 1432 C C . ASN A 1 182 ? -9.752 13.653 -9.104 1.00 92.19 182 ASN A C 1
ATOM 1434 O O . ASN A 1 182 ? -10.938 13.929 -8.943 1.00 92.19 182 ASN A O 1
ATOM 1438 N N . ASN A 1 183 ? -9.254 13.306 -10.294 1.00 92.06 183 ASN A N 1
ATOM 1439 C CA . ASN A 1 183 ? -10.057 13.141 -11.507 1.00 92.06 183 ASN A CA 1
ATOM 1440 C C . ASN A 1 183 ? -10.393 11.668 -11.807 1.00 92.06 183 ASN A C 1
ATOM 1442 O O . ASN A 1 183 ? -11.022 11.376 -12.824 1.00 92.06 183 ASN A O 1
ATOM 1446 N N . SER A 1 184 ? -9.957 10.734 -10.960 1.00 95.81 184 SER A N 1
ATOM 1447 C CA . SER A 1 184 ? -10.239 9.310 -11.101 1.00 95.81 184 SER A CA 1
ATOM 1448 C C . SER A 1 184 ? -11.611 8.959 -10.527 1.00 95.81 184 SER A C 1
ATOM 1450 O O . SER A 1 184 ? -12.046 9.515 -9.518 1.00 95.81 184 SER A O 1
ATOM 1452 N N . ALA A 1 185 ? -12.263 7.954 -11.114 1.00 93.69 185 ALA A N 1
ATOM 1453 C CA . ALA A 1 185 ? -13.431 7.320 -10.505 1.00 93.69 185 ALA A CA 1
ATOM 1454 C C . ALA A 1 185 ? -13.091 6.622 -9.170 1.00 93.69 185 ALA A C 1
ATOM 1456 O O . ALA A 1 185 ? -13.984 6.399 -8.361 1.00 93.69 185 ALA A O 1
ATOM 1457 N N . ASN A 1 186 ? -11.810 6.314 -8.929 1.00 93.88 186 ASN A N 1
ATOM 1458 C CA . ASN A 1 186 ? -11.317 5.660 -7.715 1.00 93.88 186 ASN A CA 1
ATOM 1459 C C . ASN A 1 186 ? -10.658 6.650 -6.739 1.00 93.88 186 ASN A C 1
ATOM 1461 O O . ASN A 1 186 ? -9.850 6.236 -5.911 1.00 93.88 186 ASN A O 1
ATOM 1465 N N . LYS A 1 187 ? -10.951 7.954 -6.844 1.00 88.44 187 LYS A N 1
ATOM 1466 C CA . LYS A 1 187 ? -10.315 9.015 -6.040 1.00 88.44 187 LYS A CA 1
ATOM 1467 C C . LYS A 1 187 ? -10.267 8.710 -4.534 1.00 88.44 187 LYS A C 1
ATOM 1469 O O . LYS A 1 187 ? -9.227 8.908 -3.920 1.00 88.44 187 LYS A O 1
ATOM 1474 N N . ASP A 1 188 ? -11.331 8.124 -3.980 1.00 84.88 188 ASP A N 1
ATOM 1475 C CA . ASP A 1 188 ? -11.469 7.841 -2.541 1.00 84.88 188 ASP A CA 1
ATOM 1476 C C . ASP A 1 188 ? -10.618 6.642 -2.071 1.00 84.88 188 ASP A C 1
ATOM 1478 O O . ASP A 1 188 ? -10.570 6.318 -0.883 1.00 84.88 188 ASP A O 1
ATOM 1482 N N . HIS A 1 189 ? -9.944 5.960 -3.002 1.00 91.31 189 HIS A N 1
ATOM 1483 C CA . HIS A 1 189 ? -9.022 4.866 -2.714 1.00 91.31 189 HIS A CA 1
ATOM 1484 C C . HIS A 1 189 ? -7.557 5.309 -2.705 1.00 91.31 189 HIS A C 1
ATOM 1486 O O . HIS A 1 189 ? -6.714 4.516 -2.286 1.00 91.31 189 HIS A O 1
ATOM 1492 N N . TYR A 1 190 ? -7.230 6.521 -3.164 1.00 92.88 190 TYR A N 1
ATOM 1493 C CA . TYR A 1 190 ? -5.848 6.982 -3.293 1.00 92.88 190 TYR A CA 1
ATOM 1494 C C . TYR A 1 190 ? -5.407 7.851 -2.114 1.00 92.88 190 TYR A C 1
ATOM 1496 O O . TYR A 1 190 ? -6.035 8.848 -1.776 1.00 92.88 190 TYR A O 1
ATOM 1504 N N . PHE A 1 191 ? -4.256 7.494 -1.552 1.00 92.31 191 PHE A N 1
ATOM 1505 C CA . PHE A 1 191 ? -3.576 8.187 -0.462 1.00 92.31 191 PHE A CA 1
ATOM 1506 C C . PHE A 1 191 ? -2.099 8.386 -0.830 1.00 92.31 191 PHE A C 1
ATOM 1508 O O . PHE A 1 191 ? -1.594 7.750 -1.757 1.00 92.31 191 PHE A O 1
ATOM 1515 N N . PHE A 1 192 ? -1.390 9.268 -0.124 1.00 91.88 192 PHE A N 1
ATOM 1516 C CA . PHE A 1 192 ? -0.040 9.700 -0.506 1.00 91.88 192 PHE A CA 1
ATOM 1517 C C . PHE A 1 192 ? 0.875 9.791 0.711 1.00 91.88 192 PHE A C 1
ATOM 1519 O O . PHE A 1 192 ? 0.416 10.109 1.807 1.00 91.88 192 PHE A O 1
ATOM 1526 N N . THR A 1 193 ? 2.165 9.515 0.529 1.00 88.75 193 THR A N 1
ATOM 1527 C CA . THR A 1 193 ? 3.133 9.539 1.633 1.00 88.75 193 THR A CA 1
ATOM 1528 C C . THR A 1 193 ? 4.549 9.864 1.159 1.00 88.75 193 THR A C 1
ATOM 1530 O O . THR A 1 193 ? 4.905 9.611 0.006 1.00 88.75 193 THR A O 1
ATOM 1533 N N . PHE A 1 194 ? 5.344 10.411 2.079 1.00 87.69 194 PHE A N 1
ATOM 1534 C CA . PHE A 1 194 ? 6.798 10.472 1.995 1.00 87.69 194 PHE A CA 1
ATOM 1535 C C . PHE A 1 194 ? 7.361 9.656 3.160 1.00 87.69 194 PHE A C 1
ATOM 1537 O O . PHE A 1 194 ? 7.040 9.957 4.308 1.00 87.69 194 PHE A O 1
ATOM 1544 N N . ASP A 1 195 ? 8.152 8.622 2.884 1.00 79.69 195 ASP A N 1
ATOM 1545 C CA . ASP A 1 195 ? 8.492 7.578 3.865 1.00 79.69 195 ASP A CA 1
ATOM 1546 C C . ASP A 1 195 ? 9.997 7.422 4.149 1.00 79.69 195 ASP A C 1
ATOM 1548 O O . ASP A 1 195 ? 10.380 6.541 4.916 1.00 79.69 195 ASP A O 1
ATOM 1552 N N . GLY A 1 196 ? 10.848 8.298 3.598 1.00 77.12 196 GLY A N 1
ATOM 1553 C CA . GLY A 1 196 ? 12.312 8.248 3.736 1.00 77.12 196 GLY A CA 1
ATOM 1554 C C . GLY A 1 196 ? 12.984 9.543 4.215 1.00 77.12 196 GLY A C 1
ATOM 1555 O O . GLY A 1 196 ? 14.202 9.666 4.091 1.00 77.12 196 GLY A O 1
ATOM 1556 N N . GLU A 1 197 ? 12.225 10.496 4.762 1.00 73.38 197 GLU A N 1
ATOM 1557 C CA . GLU A 1 197 ? 12.740 11.792 5.257 1.00 73.38 197 GLU A CA 1
ATOM 1558 C C . GLU A 1 197 ? 13.307 11.745 6.693 1.00 73.38 197 GLU A C 1
ATOM 1560 O O . GLU A 1 197 ? 13.794 12.747 7.216 1.00 73.38 197 GLU A O 1
ATOM 1565 N N . GLY A 1 198 ? 13.276 10.584 7.356 1.00 69.75 198 GLY A N 1
ATOM 1566 C CA . GLY A 1 198 ? 13.724 10.458 8.747 1.00 69.75 198 GLY A CA 1
ATOM 1567 C C . GLY A 1 198 ? 12.945 11.378 9.698 1.00 69.75 198 GLY A C 1
ATOM 1568 O O . GLY A 1 198 ? 11.725 11.484 9.597 1.00 69.75 198 GLY A O 1
ATOM 1569 N N . ASP A 1 199 ? 13.652 12.051 10.613 1.00 57.06 199 ASP A N 1
ATOM 1570 C CA . ASP A 1 199 ? 13.065 12.986 11.590 1.00 57.06 199 ASP A CA 1
ATOM 1571 C C . ASP A 1 199 ? 12.825 14.406 11.024 1.00 57.06 199 ASP A C 1
ATOM 1573 O O . ASP A 1 199 ? 12.430 15.310 11.768 1.00 57.06 199 ASP A O 1
ATOM 1577 N N . ASP A 1 200 ? 13.063 14.651 9.729 1.00 53.69 200 ASP A N 1
ATOM 1578 C CA . ASP A 1 200 ? 12.930 15.983 9.119 1.00 53.69 200 ASP A CA 1
ATOM 1579 C C . ASP A 1 200 ? 11.497 16.272 8.632 1.00 53.69 200 ASP A C 1
ATOM 1581 O O . ASP A 1 200 ? 11.228 16.616 7.483 1.00 53.69 200 ASP A O 1
ATOM 1585 N N . TYR A 1 201 ? 10.529 16.140 9.542 1.00 52.09 201 TYR A N 1
ATOM 1586 C CA . TYR A 1 201 ? 9.115 16.450 9.289 1.00 52.09 201 TYR A CA 1
ATOM 1587 C C . TYR A 1 201 ? 8.791 17.946 9.429 1.00 52.09 201 TYR A C 1
ATOM 1589 O O . TYR A 1 201 ? 7.637 18.348 9.278 1.00 52.09 201 TYR A O 1
ATOM 1597 N N . LYS A 1 202 ? 9.790 18.794 9.718 1.00 45.06 202 LYS A N 1
ATOM 1598 C CA . LYS A 1 202 ? 9.610 20.207 10.107 1.00 45.06 202 LYS A CA 1
ATOM 1599 C C . LYS A 1 202 ? 8.945 21.071 9.033 1.00 45.06 202 LYS A C 1
ATOM 1601 O O . LYS A 1 202 ? 8.414 22.128 9.357 1.00 45.06 202 LYS A O 1
ATOM 1606 N N . ASN A 1 203 ? 8.942 20.604 7.784 1.00 41.78 203 ASN A N 1
ATOM 1607 C CA . ASN A 1 203 ? 8.316 21.281 6.650 1.00 41.78 203 ASN A CA 1
ATOM 1608 C C . ASN A 1 203 ? 7.056 20.569 6.122 1.00 41.78 203 ASN A C 1
ATOM 1610 O O . ASN A 1 203 ? 6.473 21.039 5.144 1.00 41.78 203 ASN A O 1
ATOM 1614 N N . ILE A 1 204 ? 6.609 19.467 6.742 1.00 46.22 204 ILE A N 1
ATOM 1615 C CA . ILE A 1 204 ? 5.330 18.831 6.396 1.00 46.22 204 ILE A CA 1
ATOM 1616 C C . ILE A 1 204 ? 4.234 19.503 7.230 1.00 46.22 204 ILE A C 1
ATOM 1618 O O . ILE A 1 204 ? 3.980 19.193 8.389 1.00 46.22 204 ILE A O 1
ATOM 1622 N N . ILE A 1 205 ? 3.669 20.520 6.586 1.00 38.62 205 ILE A N 1
ATOM 1623 C CA . ILE A 1 205 ? 2.637 21.464 7.016 1.00 38.62 205 ILE A CA 1
ATOM 1624 C C . ILE A 1 205 ? 1.429 20.746 7.638 1.00 38.62 205 ILE A C 1
ATOM 1626 O O . ILE A 1 205 ? 0.990 19.739 7.094 1.00 38.62 205 ILE A O 1
ATOM 1630 N N . ASN A 1 206 ? 0.876 21.333 8.712 1.00 38.81 206 ASN A N 1
ATOM 1631 C CA . ASN A 1 206 ? -0.482 21.183 9.270 1.00 38.81 206 ASN A CA 1
ATOM 1632 C C . ASN A 1 206 ? -1.515 20.509 8.336 1.00 38.81 206 ASN A C 1
ATOM 1634 O O . ASN A 1 206 ? -2.362 21.181 7.745 1.00 38.81 206 ASN A O 1
ATOM 1638 N N . GLY A 1 207 ? -1.454 19.186 8.215 1.00 39.91 207 GLY A N 1
ATOM 1639 C CA . GLY A 1 207 ? -2.427 18.363 7.507 1.00 39.91 207 GLY A CA 1
ATOM 1640 C C . GLY A 1 207 ? -3.166 17.488 8.506 1.00 39.91 207 GLY A C 1
ATOM 1641 O O . GLY A 1 207 ? -2.596 17.089 9.521 1.00 39.91 207 GLY A O 1
ATOM 1642 N N . GLU A 1 208 ? -4.434 17.189 8.236 1.00 48.19 208 GLU A N 1
ATOM 1643 C CA . GLU A 1 208 ? -5.156 16.154 8.974 1.00 48.19 208 GLU A CA 1
ATOM 1644 C C . GLU A 1 208 ? -4.344 14.856 8.910 1.00 48.19 208 GLU A C 1
ATOM 1646 O O . GLU A 1 208 ? -4.076 14.318 7.834 1.00 48.19 208 GLU A O 1
ATOM 1651 N N . HIS A 1 209 ? -3.858 14.395 10.063 1.00 52.47 209 HIS A N 1
ATOM 1652 C CA . HIS A 1 209 ? -3.074 13.171 10.127 1.00 52.47 209 HIS A CA 1
ATOM 1653 C C . HIS A 1 209 ? -3.979 11.988 9.765 1.00 52.47 209 HIS A C 1
ATOM 1655 O O . HIS A 1 209 ? -4.902 11.666 10.507 1.00 52.47 209 HIS A O 1
ATOM 1661 N N . GLY A 1 210 ? -3.706 11.359 8.617 1.00 70.88 210 GLY A N 1
ATOM 1662 C CA . GLY A 1 210 ? -4.311 10.088 8.223 1.00 70.88 210 GLY A CA 1
ATOM 1663 C C . GLY A 1 210 ? -3.698 8.896 8.974 1.00 70.88 210 GLY A C 1
ATOM 1664 O O . GLY A 1 210 ? -3.383 8.966 10.159 1.00 70.88 210 GLY A O 1
ATOM 1665 N N . MET A 1 211 ? -3.499 7.778 8.274 1.00 79.94 211 MET A N 1
ATOM 1666 C CA . MET A 1 211 ? -2.921 6.552 8.842 1.00 79.94 211 MET A CA 1
ATOM 1667 C C . MET A 1 211 ? -1.407 6.683 9.092 1.00 79.94 211 MET A C 1
ATOM 1669 O O . MET A 1 211 ? -0.656 7.061 8.195 1.00 79.94 211 MET A O 1
ATOM 1673 N N . THR A 1 212 ? -0.951 6.269 10.272 1.00 83.31 212 THR A N 1
ATOM 1674 C CA . THR A 1 212 ? 0.463 6.099 10.633 1.00 83.31 212 THR A CA 1
ATOM 1675 C C . THR A 1 212 ? 0.850 4.626 10.530 1.00 83.31 212 THR A C 1
ATOM 1677 O O . THR A 1 212 ? 0.218 3.764 11.140 1.00 83.31 212 THR A O 1
ATOM 1680 N N . TYR A 1 213 ? 1.917 4.326 9.793 1.00 88.81 213 TYR A N 1
ATOM 1681 C CA . TYR A 1 213 ? 2.505 2.989 9.719 1.00 88.81 213 TYR A CA 1
ATOM 1682 C C . TYR A 1 213 ? 4.020 3.056 9.914 1.00 88.81 213 TYR A C 1
ATOM 1684 O O . TYR A 1 213 ? 4.626 4.115 9.761 1.00 88.81 213 TYR A O 1
ATOM 1692 N N . ILE A 1 214 ? 4.626 1.929 10.280 1.00 90.50 214 ILE A N 1
ATOM 1693 C CA . ILE A 1 214 ? 6.057 1.832 10.585 1.00 90.50 214 ILE A CA 1
ATOM 1694 C C . ILE A 1 214 ? 6.705 0.686 9.808 1.00 90.50 214 ILE A C 1
ATOM 1696 O O . ILE A 1 214 ? 6.081 -0.351 9.571 1.00 90.50 214 ILE A O 1
ATOM 1700 N N . TRP A 1 215 ? 7.964 0.867 9.424 1.00 91.75 215 TRP A N 1
ATOM 1701 C CA . TRP A 1 215 ? 8.743 -0.102 8.660 1.00 91.75 215 TRP A CA 1
ATOM 1702 C C . TRP A 1 215 ? 10.215 -0.119 9.120 1.00 91.75 215 TRP A C 1
ATOM 1704 O O . TRP A 1 215 ? 10.681 0.849 9.714 1.00 91.75 215 TRP A O 1
ATOM 1714 N N . THR A 1 216 ? 10.989 -1.193 8.931 1.00 93.56 216 THR A N 1
ATOM 1715 C CA . THR A 1 216 ? 10.549 -2.595 8.800 1.00 93.56 216 THR A CA 1
ATOM 1716 C C . THR A 1 216 ? 10.683 -3.269 10.164 1.00 93.56 216 THR A C 1
ATOM 1718 O O . THR A 1 216 ? 11.775 -3.329 10.733 1.00 93.56 216 THR A O 1
ATOM 1721 N N . LEU A 1 217 ? 9.584 -3.783 10.725 1.00 93.25 217 LEU A N 1
ATOM 1722 C CA . LEU A 1 217 ? 9.608 -4.420 12.047 1.00 93.25 217 LEU A CA 1
ATOM 1723 C C . LEU A 1 217 ? 9.548 -5.943 11.936 1.00 93.25 217 LEU A C 1
ATOM 1725 O O . LEU A 1 217 ? 8.518 -6.505 11.583 1.00 93.25 217 LEU A O 1
ATOM 1729 N N . ASP A 1 218 ? 10.627 -6.619 12.336 1.00 95.44 218 ASP A N 1
ATOM 1730 C CA . ASP A 1 218 ? 10.728 -8.093 12.336 1.00 95.44 218 ASP A CA 1
ATOM 1731 C C . ASP A 1 218 ? 10.859 -8.709 13.741 1.00 95.44 218 ASP A C 1
ATOM 1733 O O . ASP A 1 218 ? 10.874 -9.934 13.916 1.00 95.44 218 ASP A O 1
ATOM 1737 N N . LYS A 1 219 ? 10.969 -7.866 14.770 1.00 95.31 219 LYS A N 1
ATOM 1738 C CA . LYS A 1 219 ? 11.089 -8.290 16.168 1.00 95.31 219 LYS A CA 1
ATOM 1739 C C . LYS A 1 219 ? 9.752 -8.127 16.875 1.00 95.31 219 LYS A C 1
ATOM 1741 O O . LYS A 1 219 ? 9.177 -7.045 16.865 1.00 95.31 219 LYS A O 1
ATOM 1746 N N . GLU A 1 220 ? 9.310 -9.184 17.553 1.00 96.31 220 GLU A N 1
ATOM 1747 C CA . GLU A 1 220 ? 8.059 -9.186 18.321 1.00 96.31 220 GLU A CA 1
ATOM 1748 C C . GLU A 1 220 ? 8.003 -8.055 19.354 1.00 96.31 220 GLU A C 1
ATOM 1750 O O . GLU A 1 220 ? 6.984 -7.381 19.466 1.00 96.31 220 GLU A O 1
ATOM 1755 N N . SER A 1 221 ? 9.097 -7.810 20.083 1.00 95.44 221 SER A N 1
ATOM 1756 C CA . SER A 1 221 ? 9.156 -6.727 21.070 1.00 95.44 221 SER A CA 1
ATOM 1757 C C . SER A 1 221 ? 8.943 -5.352 20.436 1.00 95.44 221 SER A C 1
ATOM 1759 O O . SER A 1 221 ? 8.200 -4.545 20.983 1.00 95.44 221 SER A O 1
ATOM 1761 N N . SER A 1 222 ? 9.531 -5.103 19.262 1.00 93.62 222 SER A N 1
ATOM 1762 C CA . SER A 1 222 ? 9.330 -3.859 18.516 1.00 93.62 222 SER A CA 1
ATOM 1763 C C . SER A 1 222 ? 7.904 -3.746 17.978 1.00 93.62 222 SER A C 1
ATOM 1765 O O . SER A 1 222 ? 7.296 -2.693 18.110 1.00 93.62 222 SER A O 1
ATOM 1767 N N . MET A 1 223 ? 7.333 -4.827 17.431 1.00 94.75 223 MET A N 1
ATOM 1768 C CA . MET A 1 223 ? 5.927 -4.838 17.003 1.00 94.75 223 MET A CA 1
ATOM 1769 C C . MET A 1 223 ? 4.997 -4.464 18.165 1.00 94.75 223 MET A C 1
ATOM 1771 O O . MET A 1 223 ? 4.143 -3.600 18.001 1.00 94.75 223 MET A O 1
ATOM 1775 N N . LYS A 1 224 ? 5.201 -5.061 19.349 1.00 91.62 224 LYS A N 1
ATOM 1776 C CA . LYS A 1 224 ? 4.423 -4.752 20.558 1.00 91.62 224 LYS A CA 1
ATOM 1777 C C . LYS A 1 224 ? 4.557 -3.291 20.980 1.00 91.62 224 LYS A C 1
ATOM 1779 O O . LYS A 1 224 ? 3.554 -2.652 21.275 1.00 91.62 224 LYS A O 1
ATOM 1784 N N . ASP A 1 225 ? 5.778 -2.764 20.995 1.00 84.19 225 ASP A N 1
ATOM 1785 C CA . ASP A 1 225 ? 6.038 -1.372 21.367 1.00 84.19 225 ASP A CA 1
ATOM 1786 C C . ASP A 1 225 ? 5.312 -0.391 20.434 1.00 84.19 225 ASP A C 1
ATOM 1788 O O . ASP A 1 225 ? 4.557 0.459 20.899 1.00 84.19 225 ASP A O 1
ATOM 1792 N N . TYR A 1 226 ? 5.444 -0.550 19.114 1.00 85.44 226 TYR A N 1
ATOM 1793 C CA . TYR A 1 226 ? 4.795 0.360 18.166 1.00 85.44 226 TYR A CA 1
ATOM 1794 C C . TYR A 1 226 ? 3.270 0.205 18.117 1.00 85.44 226 TYR A C 1
ATOM 1796 O O . TYR A 1 226 ? 2.575 1.214 18.004 1.00 85.44 226 TYR A O 1
ATOM 1804 N N . ILE A 1 227 ? 2.731 -1.011 18.273 1.00 83.62 227 ILE A N 1
ATOM 1805 C CA . ILE A 1 227 ? 1.278 -1.210 18.404 1.00 83.62 227 ILE A CA 1
ATOM 1806 C C . ILE A 1 227 ? 0.752 -0.493 19.657 1.00 83.62 227 ILE A C 1
ATOM 1808 O O . ILE A 1 227 ? -0.243 0.218 19.570 1.00 83.62 227 ILE A O 1
ATOM 1812 N N . ASN A 1 228 ? 1.446 -0.587 20.798 1.00 81.12 228 ASN A N 1
ATOM 1813 C CA . ASN A 1 228 ? 1.075 0.149 22.016 1.00 81.12 228 ASN A CA 1
ATOM 1814 C C . ASN A 1 228 ? 1.169 1.676 21.855 1.00 81.12 228 ASN A C 1
ATOM 1816 O O . ASN A 1 228 ? 0.471 2.409 22.549 1.00 81.12 228 ASN A O 1
ATOM 1820 N N . ARG A 1 229 ? 2.020 2.162 20.945 1.00 78.75 229 ARG A N 1
ATOM 1821 C CA . ARG A 1 229 ? 2.119 3.587 20.584 1.00 78.75 229 ARG A CA 1
ATOM 1822 C C . ARG A 1 229 ? 1.047 4.033 19.583 1.00 78.75 229 ARG A C 1
ATOM 1824 O O . ARG A 1 229 ? 1.036 5.200 19.203 1.00 78.75 229 ARG A O 1
ATOM 1831 N N . GLY A 1 230 ? 0.164 3.128 19.161 1.00 75.56 230 GLY A N 1
ATOM 1832 C CA . GLY A 1 230 ? -0.991 3.436 18.325 1.00 75.56 230 GLY A CA 1
ATOM 1833 C C . GLY A 1 230 ? -0.718 3.487 16.822 1.00 75.56 230 GLY A C 1
ATOM 1834 O O . GLY A 1 230 ? -1.499 4.102 16.099 1.00 75.56 230 GLY A O 1
ATOM 1835 N N . VAL A 1 231 ? 0.359 2.865 16.317 1.00 81.56 231 VAL A N 1
ATOM 1836 C CA . VAL A 1 231 ? 0.518 2.732 14.855 1.00 81.56 231 VAL A CA 1
ATOM 1837 C C . VAL A 1 231 ? -0.613 1.873 14.283 1.00 81.56 231 VAL A C 1
ATOM 1839 O O . VAL A 1 231 ? -1.000 0.863 14.871 1.00 81.56 231 VAL A O 1
ATOM 1842 N N . GLN A 1 232 ? -1.128 2.249 13.116 1.00 86.06 232 GLN A N 1
ATOM 1843 C CA . GLN A 1 232 ? -2.224 1.543 12.446 1.00 86.06 232 GLN A CA 1
ATOM 1844 C C . GLN A 1 232 ? -1.732 0.511 11.426 1.00 86.06 232 GLN A C 1
ATOM 1846 O O . GLN A 1 232 ? -2.526 -0.253 10.884 1.00 86.06 232 GLN A O 1
ATOM 1851 N N . GLY A 1 233 ? -0.430 0.441 11.158 1.00 92.06 233 GLY A N 1
ATOM 1852 C CA . GLY A 1 233 ? 0.121 -0.603 10.309 1.00 92.06 233 GLY A CA 1
ATOM 1853 C C . GLY A 1 233 ? 1.609 -0.830 10.508 1.00 92.06 233 GLY A C 1
ATOM 1854 O O . GLY A 1 233 ? 2.349 0.063 10.917 1.00 92.06 233 GLY A O 1
ATOM 1855 N N . THR A 1 234 ? 2.045 -2.037 10.171 1.00 95.19 234 THR A N 1
ATOM 1856 C CA . THR A 1 234 ? 3.449 -2.436 10.237 1.00 95.19 234 THR A CA 1
ATOM 1857 C C . THR A 1 234 ? 3.848 -3.128 8.946 1.00 95.19 234 THR A C 1
ATOM 1859 O O . THR A 1 234 ? 3.293 -4.177 8.608 1.00 95.19 234 THR A O 1
ATOM 1862 N N . ILE A 1 235 ? 4.849 -2.572 8.267 1.00 97.69 235 ILE A N 1
ATOM 1863 C CA . ILE A 1 235 ? 5.587 -3.253 7.205 1.00 97.69 235 ILE A CA 1
ATOM 1864 C C . ILE A 1 235 ? 6.575 -4.221 7.860 1.00 97.69 235 ILE A C 1
ATOM 1866 O O . ILE A 1 235 ? 7.336 -3.854 8.762 1.00 97.69 235 ILE A O 1
ATOM 1870 N N . THR A 1 236 ? 6.533 -5.483 7.442 1.00 97.38 236 THR A N 1
ATOM 1871 C CA . THR A 1 236 ? 7.321 -6.561 8.044 1.00 97.38 236 THR A CA 1
ATOM 1872 C C . THR A 1 236 ? 7.749 -7.591 7.009 1.00 97.38 236 THR A C 1
ATOM 1874 O O . THR A 1 236 ? 7.022 -7.887 6.056 1.00 97.38 236 THR A O 1
ATOM 1877 N N . ASN A 1 237 ? 8.896 -8.220 7.252 1.00 97.06 237 ASN A N 1
ATOM 1878 C CA . ASN A 1 237 ? 9.276 -9.438 6.554 1.00 97.06 237 ASN A CA 1
ATOM 1879 C C . ASN A 1 237 ? 8.649 -10.686 7.208 1.00 97.06 237 ASN A C 1
ATOM 1881 O O . ASN A 1 237 ? 8.611 -11.738 6.575 1.00 97.06 237 ASN A O 1
ATOM 1885 N N . ARG A 1 238 ? 8.154 -10.612 8.454 1.00 96.94 238 ARG A N 1
ATOM 1886 C CA . ARG A 1 238 ? 7.629 -11.751 9.242 1.00 96.94 238 ARG A CA 1
ATOM 1887 C C . ARG A 1 238 ? 6.118 -11.648 9.463 1.00 96.94 238 ARG A C 1
ATOM 1889 O O . ARG A 1 238 ? 5.633 -11.478 10.584 1.00 96.94 238 ARG A O 1
ATOM 1896 N N . ILE A 1 239 ? 5.362 -11.795 8.377 1.00 97.88 239 ILE A N 1
ATOM 1897 C CA . ILE A 1 239 ? 3.910 -11.557 8.316 1.00 97.88 239 ILE A CA 1
ATOM 1898 C C . ILE A 1 239 ? 3.119 -12.357 9.365 1.00 97.88 239 ILE A C 1
ATOM 1900 O O . ILE A 1 239 ? 2.339 -11.779 10.125 1.00 97.88 239 ILE A O 1
ATOM 1904 N N . ALA A 1 240 ? 3.342 -13.672 9.465 1.00 97.44 240 ALA A N 1
ATOM 1905 C CA . ALA A 1 240 ? 2.611 -14.514 10.416 1.00 97.44 240 ALA A CA 1
ATOM 1906 C C . ALA A 1 240 ? 2.906 -14.151 11.883 1.00 97.44 240 ALA A C 1
ATOM 1908 O O . ALA A 1 240 ? 2.050 -14.322 12.756 1.00 97.44 240 ALA A O 1
ATOM 1909 N N . LEU A 1 241 ? 4.113 -13.648 12.173 1.00 97.56 241 LEU A N 1
ATOM 1910 C CA . LEU A 1 241 ? 4.449 -13.134 13.498 1.00 97.56 241 LEU A CA 1
ATOM 1911 C C . LEU A 1 241 ? 3.687 -11.837 13.775 1.00 97.56 241 LEU A C 1
ATOM 1913 O O . LEU A 1 241 ? 3.004 -11.764 14.792 1.00 97.56 241 LEU A O 1
ATOM 1917 N N . ALA A 1 242 ? 3.745 -10.858 12.869 1.00 97.62 242 ALA A N 1
ATOM 1918 C CA . ALA A 1 242 ? 3.066 -9.574 13.048 1.00 97.62 242 ALA A CA 1
ATOM 1919 C C . ALA A 1 242 ? 1.558 -9.738 13.266 1.00 97.62 242 ALA A C 1
ATOM 1921 O O . ALA A 1 242 ? 1.014 -9.177 14.216 1.00 97.62 242 ALA A O 1
ATOM 1922 N N . LYS A 1 243 ? 0.897 -10.589 12.470 1.00 96.94 243 LYS A N 1
ATOM 1923 C CA . LYS A 1 243 ? -0.522 -10.921 12.662 1.00 96.94 243 LYS A CA 1
ATOM 192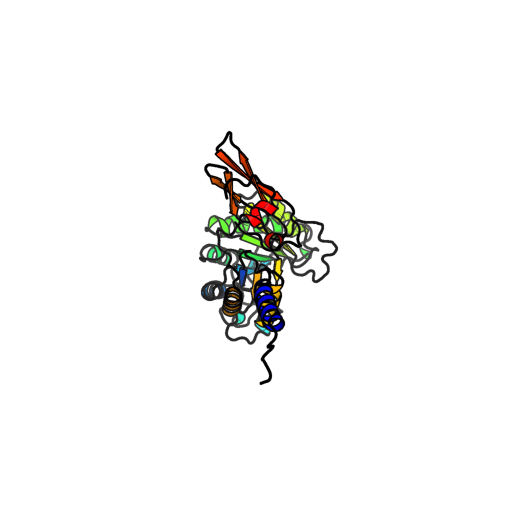4 C C . LYS A 1 243 ? -0.796 -11.516 14.041 1.00 96.94 243 LYS A C 1
ATOM 1926 O O . LYS A 1 243 ? -1.745 -11.115 14.706 1.00 96.94 243 LYS A O 1
ATOM 1931 N N . ARG A 1 244 ? 0.024 -12.473 14.485 1.00 97.06 244 ARG A N 1
ATOM 1932 C CA . ARG A 1 244 ? -0.131 -13.103 15.805 1.00 97.06 244 ARG A CA 1
ATOM 1933 C C . ARG A 1 244 ? 0.032 -12.090 16.932 1.00 97.06 244 ARG A C 1
ATOM 1935 O O . ARG A 1 244 ? -0.754 -12.119 17.873 1.00 97.06 244 ARG A O 1
ATOM 1942 N N . VAL A 1 245 ? 1.027 -11.210 16.830 1.00 96.31 245 VAL A N 1
ATOM 1943 C CA . VAL A 1 245 ? 1.274 -10.153 17.815 1.00 96.31 245 VAL A CA 1
ATOM 1944 C C . VAL A 1 245 ? 0.081 -9.208 17.877 1.00 96.31 245 VAL A C 1
ATOM 1946 O O . VAL A 1 245 ? -0.485 -9.051 18.955 1.00 96.31 245 VAL A O 1
ATOM 1949 N N . ALA A 1 246 ? -0.365 -8.682 16.734 1.00 92.81 246 ALA A N 1
ATOM 1950 C CA . ALA A 1 246 ? -1.549 -7.834 16.632 1.00 92.81 246 ALA A CA 1
ATOM 1951 C C . ALA A 1 246 ? -2.778 -8.487 17.297 1.00 92.81 246 ALA A C 1
ATOM 1953 O O . ALA A 1 246 ? -3.347 -7.936 18.241 1.00 92.81 246 ALA A O 1
ATOM 1954 N N . VAL A 1 247 ? -3.120 -9.720 16.908 1.00 90.44 247 VAL A N 1
ATOM 1955 C CA . VAL A 1 247 ? -4.255 -10.455 17.495 1.00 90.44 247 VAL A CA 1
ATOM 1956 C C . VAL A 1 247 ? -4.078 -10.671 19.002 1.00 90.44 247 VAL A C 1
ATOM 1958 O O . VAL A 1 247 ? -5.024 -10.466 19.758 1.00 90.44 247 VAL A O 1
ATOM 1961 N N . SER A 1 248 ? -2.876 -11.029 19.469 1.00 92.00 248 SER A N 1
ATOM 1962 C CA . SER A 1 248 ? -2.604 -11.212 20.907 1.00 92.00 248 SER A CA 1
ATOM 1963 C C . SER A 1 248 ? -2.750 -9.920 21.714 1.00 92.00 248 SER A C 1
ATOM 1965 O O . SER A 1 248 ? -3.068 -9.953 22.900 1.00 92.00 248 SER A O 1
ATOM 1967 N N . MET A 1 249 ? -2.552 -8.778 21.058 1.00 89.38 249 MET A N 1
ATOM 1968 C CA . MET A 1 249 ? -2.747 -7.453 21.630 1.00 89.38 249 MET A CA 1
ATOM 1969 C C . MET A 1 249 ? -4.189 -6.967 21.494 1.00 89.38 249 MET A C 1
ATOM 1971 O O . MET A 1 249 ? -4.506 -5.900 21.998 1.00 89.38 249 MET A O 1
ATOM 1975 N N . GLY A 1 250 ? -5.093 -7.748 20.899 1.00 84.19 250 GLY A N 1
ATOM 1976 C CA . GLY A 1 250 ? -6.511 -7.412 20.774 1.00 84.19 250 GLY A CA 1
ATOM 1977 C C . GLY A 1 250 ? -6.813 -6.282 19.790 1.00 84.19 250 GLY A C 1
ATOM 1978 O O . GLY A 1 250 ? -7.867 -5.666 19.921 1.00 84.19 250 GLY A O 1
ATOM 1979 N N . VAL A 1 251 ? -5.922 -5.998 18.831 1.00 83.56 251 VAL A N 1
ATOM 1980 C CA . VAL A 1 251 ? -6.225 -5.045 17.749 1.00 83.56 251 VAL A CA 1
ATOM 1981 C C . VAL A 1 251 ? -7.038 -5.733 16.653 1.00 83.56 251 VAL A C 1
ATOM 1983 O O . VAL A 1 251 ? -6.827 -6.910 16.341 1.00 83.56 251 VAL A O 1
ATOM 1986 N N . SER A 1 252 ? -7.984 -5.002 16.067 1.00 86.50 252 SER A N 1
ATOM 1987 C CA . SER A 1 252 ? -8.818 -5.513 14.975 1.00 86.50 252 SER A CA 1
ATOM 1988 C C . SER A 1 252 ? -8.081 -5.392 13.648 1.00 86.50 252 SER A C 1
ATOM 1990 O O . SER A 1 252 ? -7.455 -4.378 13.380 1.00 86.50 252 SER A O 1
ATOM 1992 N N . MET A 1 253 ? -8.154 -6.411 12.793 1.00 90.00 253 MET A N 1
ATOM 1993 C CA . MET A 1 253 ? -7.488 -6.379 11.487 1.00 90.00 253 MET A CA 1
ATOM 1994 C C . MET A 1 253 ? -8.308 -5.598 10.456 1.00 90.00 253 MET A C 1
ATOM 1996 O O . MET A 1 253 ? -9.518 -5.799 10.337 1.00 90.00 253 MET A O 1
ATOM 2000 N N . ALA A 1 254 ? -7.633 -4.776 9.652 1.00 90.00 254 ALA A N 1
ATOM 2001 C CA . ALA A 1 254 ? -8.237 -4.098 8.512 1.00 90.00 254 ALA A CA 1
ATOM 2002 C C . ALA A 1 254 ? -8.747 -5.070 7.439 1.00 90.00 254 ALA A C 1
ATOM 2004 O O . ALA A 1 254 ? -8.191 -6.150 7.222 1.00 90.00 254 ALA A O 1
ATOM 2005 N N . ASN A 1 255 ? -9.791 -4.651 6.734 1.00 85.38 255 ASN A N 1
ATOM 2006 C CA . ASN A 1 255 ? -10.410 -5.358 5.617 1.00 85.38 255 ASN A CA 1
ATOM 2007 C C . ASN A 1 255 ? -10.836 -4.364 4.521 1.00 85.38 255 ASN A C 1
ATOM 2009 O O . ASN A 1 255 ? -10.752 -3.155 4.694 1.00 85.38 255 ASN A O 1
ATOM 2013 N N . VAL A 1 256 ? -11.307 -4.858 3.378 1.00 75.50 256 VAL A N 1
ATOM 2014 C CA . VAL A 1 256 ? -11.677 -4.010 2.226 1.00 75.50 256 VAL A CA 1
ATOM 2015 C C . VAL A 1 256 ? -12.822 -3.030 2.540 1.00 75.50 256 VAL A C 1
ATOM 2017 O O . VAL A 1 256 ? -12.899 -1.967 1.937 1.00 75.50 256 VAL A O 1
ATOM 2020 N N . SER A 1 257 ? -13.692 -3.355 3.499 1.00 66.25 257 SER A N 1
ATOM 2021 C CA . SER A 1 257 ? -14.766 -2.475 3.988 1.00 66.25 257 SER A CA 1
ATOM 2022 C C . SER A 1 257 ? -14.317 -1.492 5.077 1.00 66.25 257 SER A C 1
ATOM 2024 O O . SER A 1 257 ? -15.138 -0.754 5.608 1.00 66.25 257 SER A O 1
ATOM 2026 N N . THR A 1 258 ? -13.031 -1.475 5.433 1.00 62.62 258 THR A N 1
ATOM 2027 C CA . THR A 1 258 ? -12.485 -0.555 6.432 1.00 62.62 258 THR A CA 1
ATOM 2028 C C . THR A 1 258 ? -12.585 0.897 5.946 1.00 62.62 258 THR A C 1
ATOM 2030 O O . THR A 1 258 ? -11.982 1.227 4.916 1.00 62.62 258 THR A O 1
ATOM 2033 N N . PRO A 1 259 ? -13.284 1.785 6.679 1.00 55.38 259 PRO A N 1
ATOM 2034 C CA . PRO A 1 259 ? -13.525 3.145 6.224 1.00 55.38 259 PRO A CA 1
ATOM 2035 C C . PRO A 1 259 ? -12.225 3.961 6.066 1.00 55.38 259 PRO A C 1
ATOM 2037 O O . PRO A 1 259 ? -11.224 3.699 6.743 1.00 55.38 259 PRO A O 1
ATOM 2040 N N . PRO A 1 260 ? -12.177 4.904 5.109 1.00 56.16 260 PRO A N 1
ATOM 2041 C CA . PRO A 1 260 ? -11.185 5.978 5.025 1.00 56.16 260 PRO A CA 1
ATOM 2042 C C . PRO A 1 260 ? -10.948 6.713 6.354 1.00 56.16 260 PRO A C 1
ATOM 2044 O O . PRO A 1 260 ? -11.865 6.890 7.143 1.00 56.16 260 PRO A O 1
ATOM 2047 N N . VAL A 1 261 ? -9.692 7.105 6.589 1.00 58.19 261 VAL A N 1
ATOM 2048 C CA . VAL A 1 261 ? -9.178 7.704 7.844 1.00 58.19 261 VAL A CA 1
ATOM 2049 C C . VAL A 1 261 ? -9.565 9.181 8.004 1.00 58.19 261 VAL A C 1
ATOM 2051 O O . VAL A 1 261 ? -9.086 9.841 8.909 1.00 58.19 261 VAL A O 1
ATOM 2054 N N . ASP A 1 262 ? -10.371 9.713 7.097 1.00 62.94 262 ASP A N 1
ATOM 2055 C CA . ASP A 1 262 ? -10.776 11.115 6.971 1.00 62.94 262 ASP A CA 1
ATOM 2056 C C . ASP A 1 262 ? -12.303 11.268 6.946 1.00 62.94 262 ASP A C 1
ATOM 2058 O O . ASP A 1 262 ? -12.833 12.352 6.707 1.00 62.94 262 ASP A O 1
ATOM 2062 N N . LYS A 1 263 ? -13.036 10.188 7.225 1.00 73.31 263 LYS A N 1
ATOM 2063 C CA . LYS A 1 263 ? -14.484 10.245 7.371 1.00 73.31 263 LYS A CA 1
ATOM 2064 C C . LYS A 1 263 ? -14.966 9.350 8.493 1.00 73.31 263 LYS A C 1
ATOM 2066 O O . LYS A 1 263 ? -14.340 8.358 8.847 1.00 73.31 263 LYS A O 1
ATOM 2071 N N . CYS A 1 264 ? -16.129 9.710 8.996 1.00 86.19 264 CYS A N 1
ATOM 2072 C CA . CYS A 1 264 ? -16.976 8.835 9.777 1.00 86.19 264 CYS A CA 1
ATOM 2073 C C . CYS A 1 264 ? -18.318 8.699 9.053 1.00 86.19 264 CYS A C 1
ATOM 2075 O O . CYS A 1 264 ? -18.562 9.403 8.068 1.00 86.19 264 CYS A O 1
ATOM 2077 N N . ASP A 1 265 ? -19.168 7.795 9.514 1.00 86.44 265 ASP A N 1
ATOM 2078 C CA . ASP A 1 265 ? -20.489 7.580 8.929 1.00 86.44 265 ASP A CA 1
ATOM 2079 C C . ASP A 1 265 ? -21.521 7.278 10.010 1.00 86.44 265 ASP A C 1
ATOM 2081 O O . ASP A 1 265 ? -21.178 6.840 11.117 1.00 86.44 265 ASP A O 1
ATOM 2085 N N . CYS A 1 266 ? -22.781 7.549 9.684 1.00 89.06 266 CYS A N 1
ATOM 2086 C CA . CYS A 1 266 ? -23.892 7.434 10.608 1.00 89.06 266 CYS A CA 1
ATOM 2087 C C . CYS A 1 266 ? -25.081 6.745 9.941 1.00 89.06 266 CYS A C 1
ATOM 2089 O O . CYS A 1 266 ? -25.594 7.222 8.928 1.00 89.06 266 CYS A O 1
ATOM 2091 N N . ASP A 1 267 ? -25.576 5.681 10.566 1.00 87.50 267 ASP A N 1
ATOM 2092 C CA . ASP A 1 267 ? -26.820 5.043 10.160 1.00 87.50 267 ASP A CA 1
ATOM 2093 C C . ASP A 1 267 ? -28.024 5.815 10.703 1.00 87.50 267 ASP A C 1
ATOM 2095 O O . ASP A 1 267 ? -28.018 6.346 11.819 1.00 87.50 267 ASP A O 1
ATOM 2099 N N . CYS A 1 268 ? -29.076 5.865 9.888 1.00 87.25 268 CYS A N 1
ATOM 2100 C CA . CYS A 1 268 ? -30.315 6.561 10.200 1.00 87.25 268 CYS A CA 1
ATOM 2101 C C . CYS A 1 268 ? -31.387 5.594 10.698 1.00 87.25 268 CYS A C 1
ATOM 2103 O O . CYS A 1 268 ? -31.706 4.605 10.028 1.00 87.25 268 CYS A O 1
ATOM 2105 N N . HIS A 1 269 ? -31.960 5.879 11.868 1.00 83.56 269 HIS A N 1
ATOM 2106 C CA . HIS A 1 269 ? -32.985 5.062 12.510 1.00 83.56 269 HIS A CA 1
ATOM 2107 C C . HIS A 1 269 ? -34.165 5.924 12.966 1.00 83.56 269 HIS A C 1
ATOM 2109 O O . HIS A 1 269 ? -34.109 7.154 12.995 1.00 83.56 269 HIS A O 1
ATOM 2115 N N . LYS A 1 270 ? -35.273 5.277 13.345 1.00 75.88 270 LYS A N 1
ATOM 2116 C CA . LYS A 1 270 ? -36.428 5.998 13.881 1.00 75.88 270 LYS A CA 1
ATOM 2117 C C . LYS A 1 270 ? -36.108 6.547 15.269 1.00 75.88 270 LYS A C 1
ATOM 2119 O O . LYS A 1 270 ? -36.106 5.783 16.226 1.00 75.88 270 LYS A O 1
ATOM 2124 N N . GLY A 1 271 ? -35.899 7.859 15.353 1.00 74.56 271 GLY A N 1
ATOM 2125 C CA . GLY A 1 271 ? -35.591 8.566 16.599 1.00 74.56 271 GLY A CA 1
ATOM 2126 C C . GLY A 1 271 ? -34.218 9.238 16.624 1.00 74.56 271 GLY A C 1
ATOM 2127 O O . GLY A 1 271 ? -34.014 10.082 17.483 1.00 74.56 271 GLY A O 1
ATOM 2128 N N . GLY A 1 272 ? -33.321 8.945 15.671 1.00 86.88 272 GLY A N 1
ATOM 2129 C CA . GLY A 1 272 ? -32.023 9.616 15.582 1.00 86.88 272 GLY A CA 1
ATOM 2130 C C . GLY A 1 272 ? -30.981 8.864 14.750 1.00 86.88 272 GLY A C 1
ATOM 2131 O O . GLY A 1 272 ? -31.310 8.002 13.932 1.00 86.88 272 GLY A O 1
ATOM 2132 N N . CYS A 1 273 ? -29.709 9.206 14.971 1.00 89.12 273 CYS A N 1
ATOM 2133 C CA . CYS A 1 273 ? -28.557 8.639 14.266 1.00 89.12 273 CYS A CA 1
ATOM 2134 C C . CYS A 1 273 ? -27.658 7.832 15.206 1.00 89.12 273 CYS A C 1
ATOM 2136 O O . CYS A 1 273 ? -27.420 8.243 16.342 1.00 89.12 273 CYS A O 1
ATOM 2138 N N . THR A 1 274 ? -27.073 6.748 14.701 1.00 89.38 274 THR A N 1
ATOM 2139 C CA . THR A 1 274 ? -25.976 6.029 15.370 1.00 89.38 274 THR A CA 1
ATOM 2140 C C . THR A 1 274 ? -24.731 6.042 14.503 1.00 89.38 274 THR A C 1
ATOM 2142 O O . THR A 1 274 ? -24.842 6.033 13.280 1.00 89.38 274 THR A O 1
ATOM 2145 N N . ILE A 1 275 ? -23.540 6.031 15.105 1.00 86.94 275 ILE A N 1
ATOM 2146 C CA . ILE A 1 275 ? -22.297 5.901 14.337 1.00 86.94 275 ILE A CA 1
ATOM 2147 C C . ILE A 1 275 ? -22.263 4.506 13.720 1.00 86.94 275 ILE A C 1
ATOM 2149 O O . ILE A 1 275 ? -22.203 3.506 14.435 1.00 86.94 275 ILE A O 1
ATOM 2153 N N . SER A 1 276 ? -22.271 4.451 12.393 1.00 83.81 276 SER A N 1
ATOM 2154 C CA . SER A 1 276 ? -22.019 3.225 11.641 1.00 83.81 276 SER A CA 1
ATOM 2155 C C . SER A 1 276 ? -20.512 3.033 11.482 1.00 83.81 276 SER A C 1
ATOM 2157 O O . SER A 1 276 ? -19.995 1.939 11.728 1.00 83.81 276 SER A O 1
ATOM 2159 N N . TRP A 1 277 ? -19.783 4.114 11.168 1.00 77.25 277 TRP A N 1
ATOM 2160 C CA . TRP A 1 277 ? -18.325 4.128 11.044 1.00 77.25 277 TRP A CA 1
ATOM 2161 C C . TRP A 1 277 ? -17.688 5.133 12.001 1.00 77.25 277 TRP A C 1
ATOM 2163 O O . TRP A 1 277 ? -17.935 6.334 11.867 1.00 77.25 277 TRP A O 1
ATOM 2173 N N . PRO A 1 278 ? -16.838 4.670 12.936 1.00 82.25 278 PRO A N 1
ATOM 2174 C CA . PRO A 1 278 ? -16.144 5.542 13.872 1.00 82.25 278 PRO A CA 1
ATOM 2175 C C . PRO A 1 278 ? -15.302 6.610 13.181 1.00 82.25 278 PRO A C 1
ATOM 2177 O O . PRO A 1 278 ? -14.818 6.418 12.066 1.00 82.25 278 PRO A O 1
ATOM 2180 N N . ALA A 1 279 ? -15.091 7.722 13.882 1.00 82.12 279 ALA A N 1
ATOM 2181 C CA . ALA A 1 279 ? -14.087 8.696 13.484 1.00 82.12 279 ALA A CA 1
ATOM 2182 C C . ALA A 1 279 ? -12.667 8.096 13.549 1.00 82.12 279 ALA A C 1
ATOM 2184 O O . ALA A 1 279 ? -12.427 7.157 14.307 1.00 82.12 279 ALA A O 1
ATOM 2185 N N . PRO A 1 280 ? -11.713 8.633 12.776 1.00 70.94 280 PRO A N 1
ATOM 2186 C CA . PRO A 1 280 ? -10.300 8.301 12.923 1.00 70.94 280 PRO A CA 1
ATOM 2187 C C . PRO A 1 280 ? -9.742 8.815 14.257 1.00 70.94 280 PRO A C 1
ATOM 2189 O O . PRO A 1 280 ? -10.285 9.751 14.851 1.00 70.94 280 PRO A O 1
ATOM 2192 N N . SER A 1 281 ? -8.618 8.246 14.704 1.00 75.69 281 SER A N 1
ATOM 2193 C CA . SER A 1 281 ? -7.907 8.713 15.901 1.00 75.69 281 SER A CA 1
ATOM 2194 C C . SER A 1 281 ? -7.703 10.236 15.907 1.00 75.69 281 SER A C 1
ATOM 2196 O O . SER A 1 281 ? -7.329 10.839 14.900 1.00 75.69 281 SER A O 1
ATOM 2198 N N . LYS A 1 282 ? -7.919 10.851 17.075 1.00 77.62 282 LYS A N 1
ATOM 2199 C CA . LYS A 1 282 ? -7.886 12.300 17.353 1.00 77.62 282 LYS A CA 1
ATOM 2200 C C . LYS A 1 282 ? -9.027 13.109 16.722 1.00 77.62 282 LYS A C 1
ATOM 2202 O O . LYS A 1 282 ? -8.977 14.339 16.742 1.00 77.62 282 LYS A O 1
ATOM 2207 N N . LYS A 1 283 ? -10.062 12.448 16.201 1.00 87.19 283 LYS A N 1
ATOM 2208 C CA . LYS A 1 283 ? -11.318 13.065 15.756 1.00 87.19 283 LYS A CA 1
ATOM 2209 C C . LYS A 1 283 ? -12.510 12.390 16.435 1.00 87.19 283 LYS A C 1
ATOM 2211 O O . LYS A 1 283 ? -12.415 11.273 16.938 1.00 87.19 283 LYS A O 1
ATOM 2216 N N . ALA A 1 284 ? -13.652 13.063 16.423 1.00 91.12 284 ALA A N 1
ATOM 2217 C CA . ALA A 1 284 ? -14.936 12.493 16.808 1.00 91.12 284 ALA A CA 1
ATOM 2218 C C . ALA A 1 284 ? -15.947 12.619 15.666 1.00 91.12 284 ALA A C 1
ATOM 2220 O O . ALA A 1 284 ? -15.839 13.501 14.811 1.00 91.12 284 ALA A O 1
ATOM 2221 N N . CYS A 1 285 ? -16.920 11.707 15.635 1.00 91.06 285 CYS A N 1
ATOM 2222 C CA . CYS A 1 285 ? -17.936 11.695 14.593 1.00 91.06 285 CYS A CA 1
ATOM 2223 C C . CYS A 1 285 ? -19.163 12.469 15.049 1.00 91.06 285 CYS A C 1
ATOM 2225 O O . CYS A 1 285 ? -19.827 12.090 16.012 1.00 91.06 285 CYS A O 1
ATOM 2227 N N . LYS A 1 286 ? -19.480 13.545 14.337 1.00 93.31 286 LYS A N 1
ATOM 2228 C CA . LYS A 1 286 ? -20.693 14.318 14.546 1.00 93.31 286 LYS A CA 1
ATOM 2229 C C . LYS A 1 286 ? -21.766 13.860 13.574 1.00 93.31 286 LYS A C 1
ATOM 2231 O O . LYS A 1 286 ? -21.734 14.246 12.403 1.00 93.31 286 LYS A O 1
ATOM 2236 N N . CYS A 1 287 ? -22.729 13.095 14.078 1.00 91.31 287 CYS A N 1
ATOM 2237 C CA . CYS A 1 287 ? -23.935 12.761 13.333 1.00 91.31 287 CYS A CA 1
ATOM 2238 C C . CYS A 1 287 ? -25.032 13.804 13.580 1.00 91.31 287 CYS A C 1
ATOM 2240 O O . CYS A 1 287 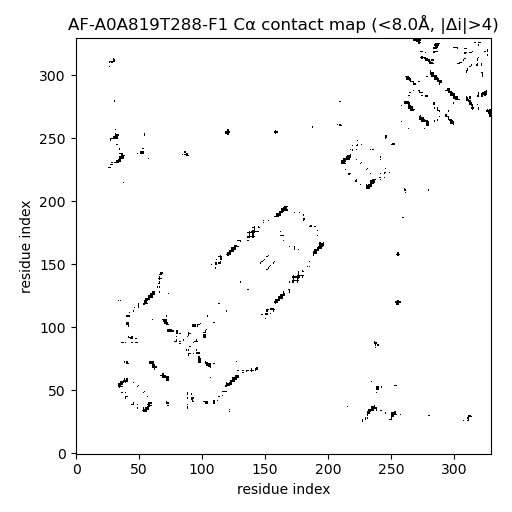? -25.227 14.280 14.702 1.00 91.31 287 CYS A O 1
ATOM 2242 N N . ARG A 1 288 ? -25.763 14.172 12.532 1.00 89.75 288 ARG A N 1
ATOM 2243 C CA . ARG A 1 288 ? -26.918 15.073 12.610 1.00 89.75 288 ARG A CA 1
ATOM 2244 C C . ARG A 1 288 ? -28.111 14.446 11.917 1.00 89.75 288 ARG A C 1
ATOM 2246 O O . ARG A 1 288 ? -28.047 14.186 10.715 1.00 89.75 288 ARG A O 1
ATOM 2253 N N . TYR A 1 289 ? -29.191 14.260 12.665 1.00 86.00 289 TYR A N 1
ATOM 2254 C CA . TYR A 1 289 ? -30.458 13.805 12.117 1.00 86.00 289 TYR A CA 1
ATOM 2255 C C . TYR A 1 289 ? -31.141 14.942 11.349 1.00 86.00 289 TYR A C 1
ATOM 2257 O O . TYR A 1 289 ? -31.072 16.115 11.727 1.00 86.00 289 TYR A O 1
ATOM 2265 N N . LYS A 1 290 ? -31.756 14.614 10.214 1.00 85.38 290 LYS A N 1
ATOM 2266 C CA . LYS A 1 290 ? -32.522 15.549 9.384 1.00 85.38 290 LYS A CA 1
ATOM 2267 C C . LYS A 1 290 ? -33.972 15.077 9.342 1.00 85.38 290 LYS A C 1
ATOM 2269 O O . LYS A 1 290 ? -34.356 14.333 8.438 1.00 85.38 290 LYS A O 1
ATOM 2274 N N . ASP A 1 291 ? -34.778 15.558 10.291 1.00 73.50 291 ASP A N 1
ATOM 2275 C CA . ASP A 1 291 ? -36.186 15.167 10.496 1.00 73.50 291 ASP A CA 1
ATOM 2276 C C . ASP A 1 291 ? -37.028 15.167 9.214 1.00 73.50 291 ASP A C 1
ATOM 2278 O O . ASP A 1 291 ? -37.832 14.269 8.975 1.00 73.50 291 ASP A O 1
ATOM 2282 N N . LEU A 1 292 ? -36.826 16.173 8.359 1.00 71.50 292 LEU A N 1
ATOM 2283 C CA . LEU A 1 292 ? -37.596 16.363 7.127 1.00 71.50 292 LEU A CA 1
ATOM 2284 C C . LEU A 1 292 ? -37.313 15.302 6.052 1.00 71.50 292 LEU A C 1
ATOM 2286 O O . LEU A 1 292 ? -38.125 15.139 5.144 1.00 71.50 292 LEU A O 1
ATOM 2290 N N . MET A 1 293 ? -36.176 14.606 6.125 1.00 70.56 293 MET A N 1
ATOM 2291 C CA . MET A 1 293 ? -35.735 13.652 5.101 1.00 70.56 293 MET A CA 1
ATOM 2292 C C . MET A 1 293 ? -35.502 12.235 5.631 1.00 70.56 293 MET A C 1
ATOM 2294 O O . MET A 1 293 ? -35.217 11.357 4.824 1.00 70.56 293 MET A O 1
ATOM 2298 N N . TRP A 1 294 ? -35.638 11.991 6.942 1.00 77.94 294 TRP A N 1
ATOM 2299 C CA . TRP A 1 294 ? -35.259 10.712 7.562 1.00 77.94 294 TRP A CA 1
ATOM 2300 C C . TRP A 1 294 ? -33.837 10.291 7.157 1.00 77.94 294 TRP A C 1
ATOM 2302 O O . TRP A 1 294 ? -33.592 9.142 6.788 1.00 77.94 294 TRP A O 1
ATOM 2312 N N . THR A 1 295 ? -32.895 11.236 7.185 1.00 85.69 295 THR A N 1
ATOM 2313 C CA . THR A 1 295 ? -31.484 10.996 6.852 1.00 85.69 295 THR A CA 1
ATOM 2314 C C . THR A 1 295 ? -30.556 11.449 7.971 1.00 85.69 295 THR A C 1
ATOM 2316 O O . THR A 1 295 ? -30.905 12.309 8.781 1.00 85.69 295 THR A O 1
ATOM 2319 N N . CYS A 1 296 ? -29.353 10.877 7.986 1.00 88.56 296 CYS A N 1
ATOM 2320 C CA . CYS A 1 296 ? -28.261 11.285 8.859 1.00 88.56 296 CYS A CA 1
ATOM 2321 C C . CYS A 1 296 ? -27.126 11.876 8.028 1.00 88.56 296 CYS A C 1
ATOM 2323 O O . CYS A 1 296 ? -26.773 11.359 6.971 1.00 88.56 296 CYS A O 1
ATOM 2325 N N . GLU A 1 297 ? -26.569 12.979 8.512 1.00 88.69 297 GLU A N 1
ATOM 2326 C CA . GLU A 1 297 ? -25.362 13.598 7.973 1.00 88.69 297 GLU A CA 1
ATOM 2327 C C . GLU A 1 297 ? -24.207 13.337 8.943 1.00 88.69 297 GLU A C 1
ATOM 2329 O O . GLU A 1 297 ? -24.357 13.571 10.144 1.00 88.69 297 GLU A O 1
ATOM 2334 N N . ALA A 1 298 ? -23.071 12.867 8.428 1.00 89.25 298 ALA A N 1
ATOM 2335 C CA . ALA A 1 298 ? -21.869 12.591 9.205 1.00 89.25 298 ALA A CA 1
ATOM 2336 C C . ALA A 1 298 ? -20.775 13.617 8.884 1.00 89.25 298 ALA A C 1
ATOM 2338 O O . ALA A 1 298 ? -20.531 13.939 7.721 1.00 89.25 298 ALA A O 1
ATOM 2339 N N . SER A 1 299 ? -20.096 14.122 9.911 1.00 89.75 299 SER A N 1
ATOM 2340 C CA . SER A 1 299 ? -18.939 15.010 9.752 1.00 89.75 299 SER A CA 1
ATOM 2341 C C . SER A 1 299 ? -17.902 14.755 10.840 1.00 89.75 299 SER A C 1
ATOM 2343 O O . SER A 1 299 ? -18.261 14.433 11.973 1.00 89.75 299 SER A O 1
ATOM 2345 N N . LEU A 1 300 ? -16.619 14.908 10.513 1.00 89.62 300 LEU A N 1
ATOM 2346 C CA . LEU A 1 300 ? -15.555 14.859 11.511 1.00 89.62 300 LEU A CA 1
ATOM 2347 C C . LEU A 1 300 ? -15.447 16.186 12.259 1.00 89.62 300 LEU A C 1
ATOM 2349 O O . LEU A 1 300 ? -15.498 17.259 11.659 1.00 89.62 300 LEU A O 1
ATOM 2353 N N . VAL A 1 301 ? -15.246 16.099 13.569 1.00 91.56 301 VAL A N 1
ATOM 2354 C CA . VAL A 1 301 ? -14.918 17.235 14.435 1.00 91.56 301 VAL A CA 1
ATOM 2355 C C . VAL A 1 301 ? -13.695 16.909 15.284 1.00 91.56 301 VAL A C 1
ATOM 2357 O O . VAL A 1 301 ? -13.375 15.740 15.503 1.00 91.56 301 VAL A O 1
ATOM 2360 N N . ASP A 1 302 ? -12.995 17.939 15.753 1.00 90.19 302 ASP A N 1
ATOM 2361 C CA . ASP A 1 302 ? -11.905 17.752 16.709 1.00 90.19 302 ASP A CA 1
ATOM 2362 C C . ASP A 1 302 ? -12.451 17.265 18.055 1.00 90.19 302 ASP A C 1
ATOM 2364 O O . ASP A 1 302 ? -13.556 17.625 18.469 1.00 90.19 302 ASP A O 1
ATOM 2368 N N . CYS A 1 303 ? -11.658 16.452 18.745 1.00 87.88 303 CYS A N 1
ATOM 2369 C CA . CYS A 1 303 ? -11.958 15.977 20.088 1.00 87.88 303 CYS A CA 1
ATOM 2370 C C . CYS A 1 303 ? -10.783 16.224 21.033 1.00 87.88 303 CYS A C 1
ATOM 2372 O O . CYS A 1 303 ? -9.648 16.445 20.609 1.00 87.88 303 CYS A O 1
ATOM 2374 N N . ASP A 1 304 ? -11.062 16.184 22.334 1.00 86.38 304 ASP A N 1
ATOM 2375 C CA . ASP A 1 304 ? -10.028 16.280 23.357 1.00 86.38 304 ASP A CA 1
ATOM 2376 C C . ASP A 1 304 ? -9.178 15.002 23.361 1.00 86.38 304 ASP A C 1
ATOM 2378 O O . ASP A 1 304 ? -9.638 13.928 23.751 1.00 86.38 304 ASP A O 1
ATOM 2382 N N . VAL A 1 305 ? -7.923 15.130 22.927 1.00 77.25 305 VAL A N 1
ATOM 2383 C CA . VAL A 1 305 ? -6.957 14.026 22.797 1.00 77.25 305 VAL A CA 1
ATOM 2384 C C . VAL A 1 305 ? -6.568 13.379 24.128 1.00 77.25 305 VAL A C 1
ATOM 2386 O O . VAL A 1 305 ? -5.920 12.335 24.116 1.00 77.25 305 VAL A O 1
ATOM 2389 N N . SER A 1 306 ? -6.954 13.960 25.267 1.00 79.06 306 SER A N 1
ATOM 2390 C CA . SER A 1 306 ? -6.824 13.305 26.572 1.00 79.06 306 SER A CA 1
ATOM 2391 C C . SER A 1 306 ? -7.867 12.201 26.788 1.00 79.06 306 SER A C 1
ATOM 2393 O O . SER A 1 306 ? -7.677 11.330 27.638 1.00 79.06 306 SER A O 1
ATOM 2395 N N . LEU A 1 307 ? -8.953 12.198 26.007 1.00 76.44 307 LEU A N 1
ATOM 2396 C CA . LEU A 1 307 ? -10.053 11.256 26.170 1.00 76.44 307 LEU A CA 1
ATOM 2397 C C . LEU A 1 307 ? -9.772 9.939 25.426 1.00 76.44 307 LEU A C 1
ATOM 2399 O O . LEU A 1 307 ? -9.457 9.957 24.230 1.00 76.44 307 LEU A O 1
ATOM 2403 N N . PRO A 1 308 ? -9.973 8.767 26.065 1.00 75.81 308 PRO A N 1
ATOM 2404 C CA . PRO A 1 308 ? -9.696 7.469 25.446 1.00 75.81 308 PRO A CA 1
ATOM 2405 C C . PRO A 1 308 ? -10.429 7.239 24.120 1.00 75.81 308 PRO A C 1
ATOM 2407 O O . PRO A 1 308 ? -9.864 6.641 23.205 1.00 75.81 308 PRO A O 1
ATOM 2410 N N . LYS A 1 309 ? -11.666 7.744 24.006 1.00 81.81 309 LYS A N 1
ATOM 2411 C CA . LYS A 1 309 ? -12.504 7.653 22.799 1.00 81.81 309 LYS A CA 1
ATOM 2412 C C . LYS A 1 309 ? -12.140 8.668 21.717 1.00 81.81 309 LYS A C 1
ATOM 2414 O O . LYS A 1 309 ? -12.586 8.509 20.593 1.00 81.81 309 LYS A O 1
ATOM 2419 N N . CYS A 1 310 ? -11.326 9.673 22.030 1.00 80.62 310 CYS A N 1
ATOM 2420 C CA . CYS A 1 310 ? -10.727 10.532 21.015 1.00 80.62 310 CYS A CA 1
ATOM 2421 C C . CYS A 1 310 ? -9.515 9.839 20.387 1.00 80.62 310 CYS A C 1
ATOM 2423 O O . CYS A 1 310 ? -9.357 9.824 19.173 1.00 80.62 310 CYS A O 1
ATOM 2425 N N . LEU A 1 311 ? -8.673 9.201 21.206 1.00 67.75 311 LEU A N 1
ATOM 2426 C CA . LEU A 1 311 ? -7.524 8.436 20.713 1.00 67.75 311 LEU A CA 1
ATOM 2427 C C . LEU A 1 311 ? -7.943 7.142 20.006 1.00 67.75 311 LEU A C 1
ATOM 2429 O O . LEU A 1 311 ? -7.296 6.749 19.038 1.00 67.75 311 LEU A O 1
ATOM 2433 N N . ASN A 1 312 ? -9.026 6.510 20.468 1.00 65.62 312 ASN A N 1
ATOM 2434 C CA . ASN A 1 312 ? -9.545 5.247 19.940 1.00 65.62 312 ASN A CA 1
ATOM 2435 C C . ASN A 1 312 ? -11.071 5.326 19.770 1.00 65.62 312 ASN A C 1
ATOM 2437 O O . ASN A 1 312 ? -11.810 4.752 20.584 1.00 65.62 312 ASN A O 1
ATOM 2441 N N . PRO A 1 313 ? -11.561 6.065 18.760 1.00 74.94 313 PRO A N 1
ATOM 2442 C CA . PRO A 1 313 ? -12.991 6.184 18.534 1.00 74.94 313 PRO A CA 1
ATOM 2443 C C . PRO A 1 313 ? -13.606 4.840 18.140 1.00 74.94 313 PRO A C 1
ATOM 2445 O O . PRO A 1 313 ? -12.963 3.954 17.578 1.00 74.94 313 PRO A O 1
ATOM 2448 N N . ASP A 1 314 ? -14.881 4.672 18.459 1.00 78.56 314 ASP A N 1
ATOM 2449 C CA . ASP A 1 314 ? -15.673 3.506 18.090 1.00 78.56 314 ASP A CA 1
ATOM 2450 C C . ASP A 1 314 ? -17.134 3.899 17.857 1.00 78.56 314 ASP A C 1
ATOM 2452 O O . ASP A 1 314 ? -17.471 5.078 17.827 1.00 78.56 314 ASP A O 1
ATOM 2456 N N . ALA A 1 315 ? -18.004 2.912 17.652 1.00 84.25 315 ALA A N 1
ATOM 2457 C CA . ALA A 1 315 ? -19.432 3.135 17.450 1.00 84.25 315 ALA A CA 1
ATOM 2458 C C . ALA A 1 315 ? -20.214 3.213 18.777 1.00 84.25 315 ALA A C 1
ATOM 2460 O O . ALA A 1 315 ? -21.403 2.905 18.801 1.00 84.25 315 ALA A O 1
ATOM 2461 N N . SER A 1 316 ? -19.565 3.547 19.899 1.00 85.00 316 SER A N 1
ATOM 2462 C CA . SER A 1 316 ? -20.229 3.653 21.206 1.00 85.00 316 SER A CA 1
ATOM 2463 C C . SER A 1 316 ? -20.933 4.998 21.403 1.00 85.00 316 SER A C 1
ATOM 2465 O O . SER A 1 316 ? -20.610 5.990 20.742 1.00 85.00 316 SER A O 1
ATOM 2467 N N . LYS A 1 317 ? -21.861 5.052 22.368 1.00 86.75 317 LYS A N 1
ATOM 2468 C CA . LYS A 1 317 ? -22.534 6.299 22.760 1.00 86.75 317 LYS A CA 1
ATOM 2469 C C . LYS A 1 317 ? -21.533 7.319 23.311 1.00 86.75 317 LYS A C 1
ATOM 2471 O O . LYS A 1 317 ? -21.677 8.514 23.073 1.00 86.75 317 LYS A O 1
ATOM 2476 N N . GLU A 1 318 ? -20.483 6.860 23.985 1.00 86.19 318 GLU A N 1
ATOM 2477 C CA . GLU A 1 318 ? -19.414 7.714 24.504 1.00 86.19 318 GLU A CA 1
ATOM 2478 C C . GLU A 1 318 ? -18.631 8.384 23.366 1.00 86.19 318 GLU A C 1
ATOM 2480 O O . GLU A 1 318 ? -18.388 9.589 23.410 1.00 86.19 318 GLU A O 1
ATOM 2485 N N . ALA A 1 319 ? -18.275 7.637 22.314 1.00 85.06 319 ALA A N 1
ATOM 2486 C CA . ALA A 1 319 ? -17.617 8.203 21.133 1.00 85.06 319 ALA A CA 1
ATOM 2487 C C . ALA A 1 319 ? -18.527 9.187 20.374 1.00 85.06 319 ALA A C 1
ATOM 2489 O O . ALA A 1 319 ? -18.049 10.196 19.855 1.00 85.06 319 ALA A O 1
ATOM 2490 N N . TYR A 1 320 ? -19.838 8.937 20.365 1.00 85.81 320 TYR A N 1
ATOM 2491 C CA . TYR A 1 320 ? -20.834 9.848 19.800 1.00 85.81 320 TYR A CA 1
ATOM 2492 C C . TYR A 1 320 ? -20.902 11.189 20.533 1.00 85.81 320 TYR A C 1
ATOM 2494 O O . TYR A 1 320 ? -20.905 12.255 19.913 1.00 85.81 320 TYR A O 1
ATOM 2502 N N . GLN A 1 321 ? -20.933 11.143 21.865 1.00 89.44 321 GLN A N 1
ATOM 2503 C CA . GLN A 1 321 ? -21.012 12.336 22.707 1.00 89.44 321 GLN A CA 1
ATOM 2504 C C . GLN A 1 321 ? -19.817 13.268 22.487 1.00 89.44 321 GLN A C 1
ATOM 2506 O O . GLN A 1 321 ? -19.992 14.487 22.492 1.00 89.44 321 GLN A O 1
ATOM 2511 N N . LEU A 1 322 ? -18.630 12.718 22.199 1.00 90.38 322 LEU A N 1
ATOM 2512 C CA . LEU A 1 322 ? -17.464 13.519 21.814 1.00 90.38 322 LEU A CA 1
ATOM 2513 C C . LEU A 1 322 ? -17.697 14.342 20.544 1.00 90.38 322 LEU A C 1
ATOM 2515 O O . LEU A 1 322 ? -17.187 15.455 20.437 1.00 90.38 322 LEU A O 1
ATOM 2519 N N . GLY A 1 323 ? -18.470 13.816 19.591 1.00 88.62 323 GLY A N 1
ATOM 2520 C CA . GLY A 1 323 ? -18.794 14.501 18.342 1.00 88.62 323 GLY A CA 1
ATOM 2521 C C . GLY A 1 323 ? -19.829 15.617 18.498 1.00 88.62 323 GLY A C 1
ATOM 2522 O O . GLY A 1 323 ? -20.004 16.426 17.583 1.00 88.62 323 GLY A O 1
ATOM 2523 N N . GLN A 1 324 ? -20.516 15.684 19.646 1.00 88.12 324 GLN A N 1
ATOM 2524 C CA . GLN A 1 324 ? -21.604 16.634 19.915 1.00 88.12 324 GLN A CA 1
ATOM 2525 C C . GLN A 1 324 ? -22.675 16.616 18.804 1.00 88.12 324 GLN A C 1
ATOM 2527 O O . GLN A 1 324 ? -23.101 17.662 18.295 1.00 88.12 324 GLN A O 1
ATOM 2532 N N . GLY A 1 325 ? -23.031 15.405 18.366 1.00 79.44 325 GLY A N 1
ATOM 2533 C CA . GLY A 1 325 ? -24.127 15.136 17.438 1.00 79.44 325 GLY A CA 1
ATOM 2534 C C . GLY A 1 325 ? -25.491 15.078 18.130 1.00 79.44 325 GLY A C 1
ATOM 2535 O O . GLY A 1 325 ? -25.605 15.268 19.340 1.00 79.44 325 GLY A O 1
ATOM 2536 N N . ASP A 1 326 ? -26.528 14.780 17.355 1.00 77.50 326 ASP A N 1
ATOM 2537 C CA . ASP A 1 326 ? -27.898 14.592 17.848 1.00 77.50 326 ASP A CA 1
ATOM 2538 C C . ASP A 1 326 ? -28.097 13.187 18.461 1.00 77.50 326 ASP A C 1
ATOM 2540 O O . ASP A 1 326 ? -28.218 12.199 17.737 1.00 77.50 326 ASP A O 1
ATOM 2544 N N . 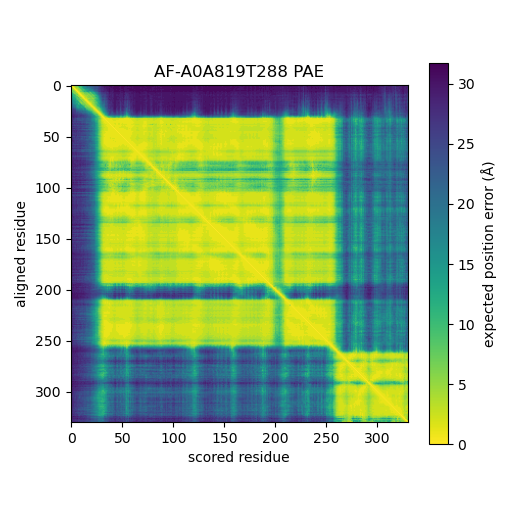CYS A 1 327 ? -27.993 13.061 19.785 1.00 58.06 327 CYS A N 1
ATOM 2545 C CA . CYS A 1 327 ? -27.674 11.810 20.497 1.00 58.06 327 CYS A CA 1
ATOM 2546 C C . CYS A 1 327 ? -28.782 10.742 20.575 1.00 58.06 327 CYS A C 1
ATOM 2548 O O . CYS A 1 327 ? -28.574 9.729 21.246 1.00 58.06 327 CYS A O 1
ATOM 2550 N N . ASP A 1 328 ? -29.907 10.906 19.881 1.00 65.12 328 ASP A N 1
ATOM 2551 C CA . ASP A 1 328 ? -31.131 10.152 20.190 1.00 65.12 328 ASP A CA 1
ATOM 2552 C C . ASP A 1 328 ? -31.373 8.906 19.307 1.00 65.12 328 ASP A C 1
ATOM 2554 O O . ASP A 1 328 ? -32.462 8.335 19.284 1.00 65.12 328 ASP A O 1
ATOM 2558 N N . GLY A 1 329 ? -30.331 8.419 18.620 1.00 59.78 329 GLY A N 1
ATOM 2559 C CA . GLY A 1 329 ? -30.304 7.076 18.016 1.00 59.78 329 GLY A CA 1
ATOM 2560 C C . GLY A 1 329 ? -29.751 5.968 18.930 1.00 59.78 329 GLY A C 1
ATOM 2561 O O . GLY A 1 329 ? -29.929 4.792 18.611 1.00 59.78 329 GLY A O 1
ATOM 2562 N N . TYR A 1 330 ? -29.086 6.333 20.039 1.00 65.19 330 TYR A N 1
ATOM 2563 C CA . TYR A 1 330 ? -28.448 5.425 21.010 1.00 65.19 330 TYR A CA 1
ATOM 2564 C C . TYR A 1 330 ? -29.258 5.215 22.287 1.00 65.19 330 TYR A C 1
ATOM 2566 O O . TYR A 1 330 ? -29.583 6.226 22.955 1.00 65.19 330 TYR A O 1
#

Radius of gyration: 23.35 Å; Cα contacts (8 Å, |Δi|>4): 721; chains: 1; bounding box: 58×40×95 Å

Foldseek 3Di:
DDDDPPDPPVVVVVVVVVVVVVVPPQLQFLQAAFAEEPLCQDLQLVVLLVVLPGQHYEWEFEADLLLAGAKTFQDPDDCLCPDDDPLFSSVTQVVSPRDDDSSIDGPLVVLLSVLPRANRQEYEYAYPDDLVSPPSLLVNLLNVQVSCVVRHVVSHRLHAYEYEYADCSSVSNVVSVLVNLVVDPNVQRYHYDHHNPPPPCVPVDDDDDFAAEDDDDADLVVLLVVSSVPHRYHHYRNSNSSVVSCVVSVHHHDGSPRHGQQWWDWDFDVFAIFTPGAHHAQWAWAWEADVVPSDIDIHIDGFDNVDSCNRHPDRDLVSHVRNVHDSTVD